Protein AF-A0A1Y3NU52-F1 (afdb_monomer)

pLDDT: mean 85.9, std 9.84, range [47.66, 97.06]

Nearest PDB structures (foldseek):
  3d8b-assembly1_A  TM=9.845E-01  e=1.141E-31  Homo sapiens
  8r64-assembly1_E  TM=9.029E-01  e=4.958E-29  Homo sapiens
  8r64-assembly1_F  TM=9.251E-01  e=1.608E-27  Homo sapiens
  6pek-assembly1_E  TM=9.248E-01  e=5.506E-24  Homo sapiens
  6pek-assembly1_B  TM=8.974E-01  e=4.338E-23  Homo sapiens

Mean predicted aligned error: 6.27 Å

Radius of gyration: 18.02 Å; Cα contacts (8 Å, |Δi|>4): 324; chains: 1; bounding box: 44×41×63 Å

Secondary structure (DSSP, 8-state):
--GGGTTS-HHHHHHIIIIIB-------GGGS-S-HHHHHHHIIIIIHHHH-TTTS-GGGSPPSEEEEESSTTSSHHHHHHHHHHHTTPEEEEEEHHHH--SSTTHHHHHHHHHHHHHHHS-SEEEEEETHHHHHBPP-TT--HHHHHHHHHHHHHHHTTTSSTT--EEEEEEES-TTTB-HHHHHH--EEEE-----HHHHHHHHHHHHHH-----

Sequence (217 aa):
VDERLKNIEPKMIEMIMNEMLDKTPTITWDDIAGLEHAKATIMESVIWPMQRPDIFTGLRGPPKGLLLYGPPGTGKTLIGKCIASQSGATFFNISSSSLTSKWIGEGEKMVRALFAVARVHQPSVIFVDEIDSLLTQRTDGENEANRRIKTEFLVQFDGCGTNAEDRILLIGATNRPGEIDEAARRRFRKKLYIPLPDEGARKSLLMNLLKKQCNIL

Structure (mmCIF, N/CA/C/O backbone):
data_AF-A0A1Y3NU52-F1
#
_entry.id   AF-A0A1Y3NU52-F1
#
loop_
_atom_site.group_PDB
_atom_site.id
_atom_site.type_symbol
_atom_site.label_atom_id
_atom_site.label_alt_id
_atom_site.label_comp_id
_atom_site.label_asym_id
_atom_site.label_entity_id
_atom_site.label_seq_id
_atom_site.pdbx_PDB_ins_code
_atom_site.Cartn_x
_atom_site.Cartn_y
_atom_site.Cartn_z
_atom_site.occupancy
_atom_site.B_iso_or_equiv
_atom_site.auth_seq_id
_atom_site.auth_comp_id
_atom_site.auth_asym_id
_atom_site.auth_atom_id
_atom_site.pdbx_PDB_model_num
ATOM 1 N N . VAL A 1 1 ? -27.858 -5.911 3.461 1.00 59.97 1 VAL A N 1
ATOM 2 C CA . VAL A 1 1 ? -26.613 -5.266 3.936 1.00 59.97 1 VAL A CA 1
ATOM 3 C C . VAL A 1 1 ? -25.780 -6.349 4.593 1.00 59.97 1 VAL A C 1
ATOM 5 O O . VAL A 1 1 ? -26.342 -7.081 5.400 1.00 59.97 1 VAL A O 1
ATOM 8 N N . ASP A 1 2 ? -24.522 -6.517 4.181 1.00 75.62 2 ASP A N 1
ATOM 9 C CA . ASP A 1 2 ? -23.599 -7.500 4.769 1.00 75.62 2 ASP A CA 1
ATOM 10 C C . ASP A 1 2 ? -23.540 -7.329 6.299 1.00 75.62 2 ASP A C 1
ATOM 12 O O . ASP A 1 2 ? -23.558 -6.202 6.801 1.00 75.62 2 ASP A O 1
ATOM 16 N N . GLU A 1 3 ? -23.496 -8.430 7.053 1.00 76.94 3 GLU A N 1
ATOM 17 C CA . GLU A 1 3 ? -23.461 -8.389 8.519 1.00 76.94 3 GLU A CA 1
ATOM 18 C C . GLU A 1 3 ? -22.274 -7.592 9.064 1.00 76.94 3 GLU A C 1
ATOM 20 O O . GLU A 1 3 ? -22.402 -6.919 10.088 1.00 76.94 3 GLU A O 1
ATOM 25 N N . ARG A 1 4 ? -21.153 -7.589 8.336 1.00 77.75 4 ARG A N 1
ATOM 26 C CA . ARG A 1 4 ? -19.930 -6.849 8.670 1.00 77.75 4 ARG A CA 1
ATOM 27 C C . ARG A 1 4 ? -20.122 -5.330 8.615 1.00 77.75 4 ARG A C 1
ATOM 29 O O . ARG A 1 4 ? -19.316 -4.602 9.186 1.00 77.75 4 ARG A O 1
ATOM 36 N N . LEU A 1 5 ? -21.183 -4.852 7.960 1.00 83.62 5 LEU A N 1
ATOM 37 C CA . LEU A 1 5 ? -21.495 -3.429 7.794 1.00 83.62 5 LEU A CA 1
ATOM 38 C C . LEU A 1 5 ? -22.627 -2.939 8.710 1.00 83.62 5 LEU A C 1
ATOM 40 O O . LEU A 1 5 ? -22.895 -1.742 8.738 1.00 83.62 5 LEU A O 1
ATOM 44 N N . LYS A 1 6 ? -23.274 -3.821 9.489 1.00 78.88 6 LYS A N 1
ATOM 45 C CA . LYS A 1 6 ? -24.452 -3.480 10.318 1.00 78.88 6 LYS A CA 1
ATOM 46 C C . LYS A 1 6 ? -24.205 -2.350 11.327 1.00 78.88 6 LYS A C 1
ATOM 48 O O . LYS A 1 6 ? -25.130 -1.609 11.638 1.00 78.88 6 LYS A O 1
ATOM 53 N N . ASN A 1 7 ? -22.973 -2.214 11.816 1.00 81.88 7 ASN A N 1
ATOM 54 C CA . ASN A 1 7 ? -22.596 -1.219 12.827 1.00 81.88 7 ASN A CA 1
ATOM 55 C C . ASN A 1 7 ? -21.965 0.052 12.231 1.00 81.88 7 ASN A C 1
ATOM 57 O O . ASN A 1 7 ? -21.432 0.875 12.975 1.00 81.88 7 ASN A O 1
ATOM 61 N N . ILE A 1 8 ? -21.968 0.197 10.903 1.00 85.56 8 ILE A N 1
ATOM 62 C CA . ILE A 1 8 ? -21.387 1.346 10.207 1.00 85.56 8 ILE A CA 1
ATOM 63 C C . ILE A 1 8 ? -22.518 2.200 9.645 1.00 85.56 8 ILE A C 1
ATOM 65 O O . ILE A 1 8 ? -23.462 1.697 9.039 1.00 85.56 8 ILE A O 1
ATOM 69 N N . GLU A 1 9 ? -22.414 3.510 9.849 1.00 86.38 9 GLU A N 1
ATOM 70 C CA . GLU A 1 9 ? -23.392 4.473 9.355 1.00 86.38 9 GLU A CA 1
ATOM 71 C C . GLU A 1 9 ? -23.477 4.400 7.812 1.00 86.38 9 GLU A C 1
ATOM 73 O O . GLU A 1 9 ? -22.443 4.526 7.147 1.00 86.38 9 GLU A O 1
ATOM 78 N N . PRO A 1 10 ? -24.675 4.237 7.208 1.00 86.69 10 PRO A N 1
ATOM 79 C CA . PRO A 1 10 ? -24.821 4.062 5.757 1.00 86.69 10 PRO A CA 1
ATOM 80 C C . PRO A 1 10 ? -24.166 5.172 4.932 1.00 86.69 10 PRO A C 1
ATOM 82 O O . PRO A 1 10 ? -23.531 4.905 3.917 1.00 86.69 10 PRO A O 1
ATOM 85 N N . LYS A 1 11 ? -24.234 6.412 5.428 1.00 85.94 11 LYS A N 1
ATOM 86 C CA . LYS A 1 11 ? -23.608 7.580 4.802 1.00 85.94 11 LYS A CA 1
ATOM 87 C C . LYS A 1 11 ? -22.085 7.443 4.680 1.00 85.94 11 LYS A C 1
ATOM 89 O O . LYS A 1 11 ? -21.512 7.888 3.692 1.00 85.94 11 LYS A O 1
ATOM 94 N N . MET A 1 12 ? -21.424 6.814 5.656 1.00 84.56 12 MET A N 1
ATOM 95 C CA . MET A 1 12 ? -19.979 6.565 5.591 1.00 84.56 12 MET A CA 1
ATOM 96 C C . MET A 1 12 ? -19.644 5.506 4.542 1.00 84.56 12 MET A C 1
ATOM 98 O O . MET A 1 12 ? -18.656 5.643 3.829 1.00 84.56 12 MET A O 1
ATOM 102 N N . ILE A 1 13 ? -20.480 4.471 4.422 1.00 86.75 13 ILE A N 1
ATOM 103 C CA . ILE A 1 13 ? -20.319 3.437 3.393 1.00 86.75 13 ILE A CA 1
ATOM 104 C C . ILE A 1 13 ? -20.448 4.073 2.008 1.00 86.75 13 ILE A C 1
ATOM 106 O O . ILE A 1 13 ? -19.585 3.862 1.161 1.00 86.75 13 ILE A O 1
ATOM 110 N N . GLU A 1 14 ? -21.480 4.890 1.790 1.00 86.25 14 GLU A N 1
ATOM 111 C CA . GLU A 1 14 ? -21.667 5.614 0.529 1.00 86.25 14 GLU A CA 1
ATOM 112 C C . GLU A 1 14 ? -20.493 6.545 0.216 1.00 86.25 14 GLU A C 1
ATOM 114 O O . GLU A 1 14 ? -20.020 6.561 -0.918 1.00 86.25 14 GLU A O 1
ATOM 119 N N . MET A 1 15 ? -19.978 7.271 1.213 1.00 85.44 15 MET A N 1
ATOM 120 C CA . MET A 1 15 ? -18.801 8.127 1.047 1.00 85.44 15 MET A CA 1
ATOM 121 C C . MET A 1 15 ? -17.577 7.319 0.592 1.00 85.44 15 MET A C 1
ATOM 123 O O . MET A 1 15 ? -16.951 7.675 -0.402 1.00 85.44 15 MET A O 1
ATOM 127 N N . ILE A 1 16 ? -17.279 6.187 1.240 1.00 86.44 16 ILE A N 1
ATOM 128 C CA . ILE A 1 16 ? -16.159 5.309 0.852 1.00 86.44 16 ILE A CA 1
ATOM 129 C C . ILE A 1 16 ? -16.347 4.780 -0.576 1.00 86.44 16 ILE A C 1
ATOM 131 O O . ILE A 1 16 ? -15.419 4.808 -1.383 1.00 86.44 16 ILE A O 1
ATOM 135 N N . MET A 1 17 ? -17.551 4.320 -0.911 1.00 86.62 17 MET A N 1
ATOM 136 C CA . MET A 1 17 ? -17.860 3.756 -2.229 1.00 86.62 17 MET A CA 1
ATOM 137 C C . MET A 1 17 ? -17.810 4.782 -3.361 1.00 86.62 17 MET A C 1
ATOM 139 O O . MET A 1 17 ? -17.535 4.419 -4.504 1.00 86.62 17 MET A O 1
ATOM 143 N N . ASN A 1 18 ? -18.111 6.045 -3.069 1.00 83.94 18 ASN A N 1
ATOM 144 C CA . ASN A 1 18 ? -18.138 7.100 -4.075 1.00 83.94 18 ASN A CA 1
ATOM 145 C C . ASN A 1 18 ? -16.788 7.804 -4.223 1.00 83.94 18 ASN A C 1
ATOM 147 O O . ASN A 1 18 ? -16.418 8.148 -5.342 1.00 83.94 18 ASN A O 1
ATOM 151 N N . GLU A 1 19 ? -16.065 8.018 -3.123 1.00 80.19 19 GLU A N 1
ATOM 152 C CA . GLU A 1 19 ? -14.841 8.827 -3.119 1.00 80.19 19 GLU A CA 1
ATOM 153 C C . GLU A 1 19 ? -13.559 7.994 -3.156 1.00 80.19 19 GLU A C 1
ATOM 155 O O . GLU A 1 19 ? -12.572 8.427 -3.746 1.00 80.19 19 GLU A O 1
ATOM 160 N N . MET A 1 20 ? -13.553 6.811 -2.533 1.00 81.19 20 MET A N 1
ATOM 161 C CA . MET A 1 20 ? -12.334 6.008 -2.371 1.00 81.19 20 MET A CA 1
ATOM 162 C C . MET A 1 20 ? -12.267 4.833 -3.343 1.00 81.19 20 MET A C 1
ATOM 164 O O . MET A 1 20 ? -11.173 4.372 -3.661 1.00 81.19 20 MET A O 1
ATOM 168 N N . LEU A 1 21 ? -13.406 4.324 -3.819 1.00 83.69 21 LEU A N 1
ATOM 169 C CA . LEU A 1 21 ? -13.420 3.232 -4.786 1.00 83.69 21 LEU A CA 1
ATOM 170 C C . LEU A 1 21 ? -13.059 3.754 -6.176 1.00 83.69 21 LEU A C 1
ATOM 172 O O . LEU A 1 21 ? -13.779 4.552 -6.778 1.00 83.69 21 LEU A O 1
ATOM 176 N N . ASP A 1 22 ? -11.942 3.269 -6.700 1.00 81.31 22 ASP A N 1
ATOM 177 C CA . ASP A 1 22 ? -11.482 3.666 -8.017 1.00 81.31 22 ASP A CA 1
ATOM 178 C C . ASP A 1 22 ? -12.206 2.870 -9.109 1.00 81.31 22 ASP A C 1
ATOM 180 O O . ASP A 1 22 ? -12.211 1.638 -9.111 1.00 81.31 22 ASP A O 1
ATOM 184 N N . LYS A 1 23 ? -12.800 3.593 -10.060 1.00 76.44 23 LYS A N 1
ATOM 185 C CA . LYS A 1 23 ? -13.487 3.042 -11.239 1.00 76.44 23 LYS A CA 1
ATOM 186 C C . LYS A 1 23 ? -12.658 3.200 -12.522 1.00 76.44 23 LYS A C 1
ATOM 188 O O . LYS A 1 23 ? -13.189 3.026 -13.617 1.00 76.44 23 LYS A O 1
ATOM 193 N N . THR A 1 24 ? -11.383 3.587 -12.402 1.00 68.94 24 THR A N 1
ATOM 194 C CA . THR A 1 24 ? -10.467 3.781 -13.538 1.00 68.94 24 THR A CA 1
ATOM 195 C C . THR A 1 24 ? -10.348 2.482 -14.356 1.00 68.94 24 THR A C 1
ATOM 197 O O . THR A 1 24 ? -10.317 1.399 -13.768 1.00 68.94 24 THR A O 1
ATOM 200 N N . PRO A 1 25 ? -10.267 2.562 -15.701 1.00 66.31 25 PRO A N 1
ATOM 201 C CA . PRO A 1 25 ? -10.096 1.402 -16.574 1.00 66.31 25 PRO A CA 1
ATOM 202 C C . PRO A 1 25 ? -8.878 0.533 -16.234 1.00 66.31 25 PRO A C 1
ATOM 204 O O . PRO A 1 25 ? -7.924 0.965 -15.586 1.00 66.31 25 PRO A O 1
ATOM 207 N N . THR A 1 26 ? -8.928 -0.701 -16.731 1.00 80.06 26 THR A N 1
ATOM 208 C CA . THR A 1 26 ? -7.948 -1.771 -16.537 1.00 80.06 26 THR A CA 1
ATOM 209 C C . THR A 1 26 ? -6.540 -1.310 -16.924 1.00 80.06 26 THR A C 1
ATOM 211 O O . THR A 1 26 ? -6.268 -1.037 -18.091 1.00 80.06 26 THR A O 1
ATOM 214 N N . ILE A 1 27 ? -5.640 -1.227 -15.941 1.00 86.62 27 ILE A N 1
ATOM 215 C CA . ILE A 1 27 ? -4.215 -0.929 -16.155 1.00 86.62 27 ILE A CA 1
ATOM 216 C C . ILE A 1 27 ? -3.446 -2.246 -16.263 1.00 86.62 27 ILE A C 1
ATOM 218 O O . ILE A 1 27 ? -3.705 -3.195 -15.511 1.00 86.62 27 ILE A O 1
ATOM 222 N N . THR A 1 28 ? -2.499 -2.296 -17.197 1.00 87.56 28 THR A N 1
ATOM 223 C CA . THR A 1 28 ? -1.637 -3.457 -17.437 1.00 87.56 28 THR A CA 1
ATOM 224 C C . THR A 1 28 ? -0.173 -3.142 -17.137 1.00 87.56 28 THR A C 1
ATOM 226 O O . THR A 1 28 ? 0.220 -1.982 -16.998 1.00 87.56 28 THR A O 1
ATOM 229 N N . TRP A 1 29 ? 0.664 -4.178 -17.047 1.00 88.75 29 TRP A N 1
ATOM 230 C CA . TRP A 1 29 ? 2.109 -3.995 -16.880 1.00 88.75 29 TRP A CA 1
ATOM 231 C C . TRP A 1 29 ? 2.772 -3.298 -18.072 1.00 88.75 29 TRP A C 1
ATOM 233 O O . TRP A 1 29 ? 3.805 -2.656 -17.882 1.00 88.75 29 TRP A O 1
ATOM 243 N N . ASP A 1 30 ? 2.157 -3.366 -19.254 1.00 86.56 30 ASP A N 1
ATOM 244 C CA . ASP A 1 30 ? 2.632 -2.703 -20.470 1.00 86.56 30 ASP A CA 1
ATOM 245 C C . ASP A 1 30 ? 2.467 -1.177 -20.403 1.00 86.56 30 ASP A C 1
ATOM 247 O O . ASP A 1 30 ? 3.213 -0.436 -21.047 1.00 86.56 30 ASP A O 1
ATOM 251 N N . ASP A 1 31 ? 1.539 -0.687 -19.574 1.00 85.19 31 ASP A N 1
ATOM 252 C CA . ASP A 1 31 ? 1.373 0.743 -19.301 1.00 85.19 31 ASP A CA 1
ATOM 253 C C . ASP A 1 31 ? 2.460 1.296 -18.355 1.00 85.19 31 ASP A C 1
ATOM 255 O O . ASP A 1 31 ? 2.625 2.514 -18.253 1.00 85.19 31 ASP A O 1
ATOM 259 N N . ILE A 1 32 ? 3.227 0.430 -17.678 1.00 88.44 32 ILE A N 1
ATOM 260 C CA . ILE A 1 32 ? 4.315 0.813 -16.768 1.00 88.44 32 ILE A CA 1
ATOM 261 C C . ILE A 1 32 ? 5.656 0.612 -17.474 1.00 88.44 32 ILE A C 1
ATOM 263 O O . ILE A 1 32 ? 6.096 -0.511 -17.704 1.00 88.44 32 ILE A O 1
ATOM 267 N N . ALA A 1 33 ? 6.355 1.702 -17.777 1.00 89.31 33 ALA A N 1
ATOM 268 C CA . ALA A 1 33 ? 7.669 1.626 -18.409 1.00 89.31 33 ALA A CA 1
ATOM 269 C C . ALA A 1 33 ? 8.787 1.297 -17.399 1.00 89.31 33 ALA A C 1
ATOM 271 O O . ALA A 1 33 ? 8.894 1.938 -16.353 1.00 89.31 33 ALA A O 1
ATOM 272 N N . GLY A 1 34 ? 9.656 0.343 -17.747 1.00 88.94 34 GLY A N 1
ATOM 273 C CA . GLY A 1 34 ? 10.794 -0.068 -16.921 1.00 88.94 34 GLY A CA 1
ATOM 274 C C . GLY A 1 34 ? 10.387 -0.781 -15.629 1.00 88.94 34 GLY A C 1
ATOM 275 O O . GLY A 1 34 ? 9.314 -1.370 -15.539 1.00 88.94 34 GLY A O 1
ATOM 276 N N . LEU A 1 35 ? 11.236 -0.675 -14.599 1.00 89.31 35 LEU A N 1
ATOM 277 C CA . LEU A 1 35 ? 11.012 -1.246 -13.261 1.00 89.31 35 LEU A CA 1
ATOM 278 C C . LEU A 1 35 ? 10.930 -2.782 -13.228 1.00 89.31 35 LEU A C 1
ATOM 280 O O . LEU A 1 35 ? 10.228 -3.339 -12.385 1.00 89.31 35 LEU A O 1
ATOM 284 N N . GLU A 1 36 ? 11.674 -3.481 -14.084 1.00 90.00 36 GLU A N 1
ATOM 285 C CA . GLU A 1 36 ? 11.467 -4.927 -14.275 1.00 90.00 36 GLU A CA 1
ATOM 286 C C . GLU A 1 36 ? 11.719 -5.756 -13.018 1.00 90.00 36 GLU A C 1
ATOM 288 O O . GLU A 1 36 ? 10.957 -6.676 -12.726 1.00 90.00 36 GLU A O 1
ATOM 293 N N . HIS A 1 37 ? 12.692 -5.362 -12.192 1.00 89.81 37 HIS A N 1
ATOM 294 C CA . HIS A 1 37 ? 12.861 -5.966 -10.871 1.00 89.81 37 HIS A CA 1
ATOM 295 C C . HIS A 1 37 ? 11.611 -5.766 -9.999 1.00 89.81 37 HIS A C 1
ATOM 297 O O . HIS A 1 37 ? 11.148 -6.711 -9.354 1.00 89.81 37 HIS A O 1
ATOM 303 N N . ALA A 1 38 ? 11.070 -4.547 -9.926 1.00 91.38 38 ALA A N 1
ATOM 304 C CA . ALA A 1 38 ? 9.911 -4.266 -9.084 1.00 91.38 38 ALA A CA 1
ATOM 305 C C . ALA A 1 38 ? 8.676 -5.019 -9.593 1.00 91.38 38 ALA A C 1
ATOM 307 O O . ALA A 1 38 ? 7.993 -5.650 -8.790 1.00 91.38 38 ALA A O 1
ATOM 308 N N . LYS A 1 39 ? 8.438 -5.034 -10.913 1.00 92.06 39 LYS A N 1
ATOM 309 C CA . LYS A 1 39 ? 7.353 -5.804 -11.534 1.00 92.06 39 LYS A CA 1
ATOM 310 C C . LYS A 1 39 ? 7.473 -7.293 -11.232 1.00 92.06 39 LYS A C 1
ATOM 312 O O . LYS A 1 39 ? 6.515 -7.873 -10.734 1.00 92.06 39 LYS A O 1
ATOM 317 N N . ALA A 1 40 ? 8.645 -7.893 -11.451 1.00 92.88 40 ALA A N 1
ATOM 318 C CA . ALA A 1 40 ? 8.882 -9.307 -11.161 1.00 92.88 40 ALA A CA 1
ATOM 319 C C . ALA A 1 40 ? 8.634 -9.624 -9.678 1.00 92.88 40 ALA A C 1
ATOM 321 O O . ALA A 1 40 ? 7.894 -10.547 -9.347 1.00 92.88 40 ALA A O 1
ATOM 322 N N . THR A 1 41 ? 9.148 -8.782 -8.775 1.00 92.88 41 THR A N 1
ATOM 323 C CA . THR A 1 41 ? 8.945 -8.970 -7.331 1.00 92.88 41 THR A CA 1
ATOM 324 C C . THR A 1 41 ? 7.469 -8.870 -6.945 1.00 92.88 41 THR A C 1
ATOM 326 O O . THR A 1 41 ? 6.997 -9.638 -6.108 1.00 92.88 41 THR A O 1
ATOM 329 N N . ILE A 1 42 ? 6.724 -7.930 -7.528 1.00 93.69 42 ILE A N 1
ATOM 330 C CA . ILE A 1 42 ? 5.287 -7.769 -7.275 1.00 93.69 42 ILE A CA 1
ATOM 331 C C . ILE A 1 42 ? 4.502 -8.957 -7.838 1.00 93.69 42 ILE A C 1
ATOM 333 O O . ILE A 1 42 ? 3.619 -9.472 -7.155 1.00 93.69 42 ILE A O 1
ATOM 337 N N . MET A 1 43 ? 4.838 -9.423 -9.041 1.00 92.62 43 MET A N 1
ATOM 338 C CA . MET A 1 43 ? 4.202 -10.592 -9.648 1.00 92.62 43 MET A CA 1
ATOM 339 C C . MET A 1 43 ? 4.324 -11.819 -8.743 1.00 92.62 43 MET A C 1
ATOM 341 O O . MET A 1 43 ? 3.316 -12.422 -8.381 1.00 92.62 43 MET A O 1
ATOM 345 N N . GLU A 1 44 ? 5.543 -12.122 -8.302 1.00 91.88 44 GLU A N 1
ATOM 346 C CA . GLU A 1 44 ? 5.832 -13.293 -7.472 1.00 91.88 44 GLU A CA 1
ATOM 347 C C . GLU A 1 44 ? 5.253 -13.189 -6.062 1.00 91.88 44 GLU A C 1
ATOM 349 O O . GLU A 1 44 ? 4.732 -14.164 -5.524 1.00 91.88 44 GLU A O 1
ATOM 354 N N . SER A 1 45 ? 5.373 -12.018 -5.431 1.00 89.94 45 SER A N 1
ATOM 355 C CA . SER A 1 45 ? 5.025 -11.867 -4.016 1.00 89.94 45 SER A CA 1
ATOM 356 C C . SER A 1 45 ? 3.586 -11.441 -3.768 1.00 89.94 45 SER A C 1
ATOM 358 O O . SER A 1 45 ? 3.102 -11.640 -2.660 1.00 89.94 45 SER A O 1
ATOM 360 N N . VAL A 1 46 ? 2.903 -10.858 -4.753 1.00 91.44 46 VAL A N 1
ATOM 361 C CA . VAL A 1 46 ? 1.559 -10.294 -4.581 1.00 91.44 46 VAL A CA 1
ATOM 362 C C . VAL A 1 46 ? 0.570 -10.892 -5.573 1.00 91.44 46 VAL A C 1
ATOM 364 O O . VAL A 1 46 ? -0.417 -11.481 -5.141 1.00 91.44 46 VAL A O 1
ATOM 367 N N . ILE A 1 47 ? 0.830 -10.783 -6.879 1.00 90.88 47 ILE A N 1
ATOM 368 C CA . ILE A 1 47 ? -0.149 -11.175 -7.907 1.00 90.88 47 ILE A CA 1
ATOM 369 C C . ILE A 1 47 ? -0.419 -12.679 -7.866 1.00 90.88 47 ILE A C 1
ATOM 371 O O . ILE A 1 47 ? -1.570 -13.087 -7.719 1.00 90.88 47 ILE A O 1
ATOM 375 N N . TRP A 1 48 ? 0.620 -13.518 -7.944 1.00 91.81 48 TRP A N 1
ATOM 376 C CA . TRP A 1 48 ? 0.425 -14.970 -7.951 1.00 91.81 48 TRP A CA 1
ATOM 377 C C . TRP A 1 48 ? -0.225 -15.489 -6.666 1.00 91.81 48 TRP A C 1
ATOM 379 O O . TRP A 1 48 ? -1.175 -16.263 -6.788 1.00 91.81 48 TRP A O 1
ATOM 389 N N . PRO A 1 49 ? 0.173 -15.046 -5.455 1.00 89.50 49 PRO A N 1
ATOM 390 C CA . PRO A 1 49 ? -0.527 -15.452 -4.242 1.00 89.50 49 PRO A CA 1
ATOM 391 C C . PRO A 1 49 ? -1.997 -15.022 -4.186 1.00 89.50 49 PRO A C 1
ATOM 393 O O . PRO A 1 49 ? -2.821 -15.755 -3.644 1.00 89.50 49 PRO A O 1
ATOM 396 N N . MET A 1 50 ? -2.349 -13.864 -4.757 1.00 87.06 50 MET A N 1
ATOM 397 C CA . MET A 1 50 ? -3.745 -13.414 -4.831 1.00 87.06 50 MET A CA 1
ATOM 398 C C . MET A 1 50 ? -4.565 -14.200 -5.865 1.00 87.06 50 MET A C 1
ATOM 400 O O . MET A 1 50 ? -5.732 -14.496 -5.609 1.00 87.06 50 MET A O 1
ATOM 404 N N . GLN A 1 51 ? -3.968 -14.562 -7.004 1.00 87.06 51 GLN A N 1
ATOM 405 C CA . GLN A 1 51 ? -4.628 -15.317 -8.077 1.00 87.06 51 GLN A CA 1
ATOM 406 C C . GLN A 1 51 ? -4.730 -16.822 -7.790 1.00 87.06 51 GLN A C 1
ATOM 408 O O . GLN A 1 51 ? -5.673 -17.472 -8.237 1.00 87.06 51 GLN A O 1
ATOM 413 N N . ARG A 1 52 ? -3.757 -17.387 -7.067 1.00 87.56 52 ARG A N 1
ATOM 414 C CA . ARG A 1 52 ? -3.646 -18.824 -6.765 1.00 87.56 52 ARG A CA 1
ATOM 415 C C . ARG A 1 52 ? -3.574 -19.089 -5.257 1.00 87.56 52 ARG A C 1
ATOM 417 O O . ARG A 1 52 ? -2.578 -19.636 -4.769 1.00 87.56 52 ARG A O 1
ATOM 424 N N . PRO A 1 53 ? -4.626 -18.733 -4.495 1.00 84.56 53 PRO A N 1
ATOM 425 C CA . PRO A 1 53 ? -4.669 -18.987 -3.055 1.00 84.56 53 PRO A CA 1
ATOM 426 C C . PRO A 1 53 ? -4.653 -20.488 -2.716 1.00 84.56 53 PRO A C 1
ATOM 428 O O . PRO A 1 53 ? -4.339 -20.854 -1.589 1.00 84.56 53 PRO A O 1
ATOM 431 N N . ASP A 1 54 ? -4.948 -21.360 -3.686 1.00 87.38 54 ASP A N 1
ATOM 432 C CA . ASP A 1 54 ? -4.838 -22.817 -3.584 1.00 87.38 54 ASP A CA 1
ATOM 433 C C . ASP A 1 54 ? -3.387 -23.299 -3.409 1.00 87.38 54 ASP A C 1
ATOM 435 O O . ASP A 1 54 ? -3.139 -24.275 -2.703 1.00 87.38 54 ASP A O 1
ATOM 439 N N . ILE A 1 55 ? -2.421 -22.599 -4.014 1.00 88.12 55 ILE A N 1
ATOM 440 C CA . ILE A 1 55 ? -0.988 -22.927 -3.928 1.00 88.12 55 ILE A CA 1
ATOM 441 C C . ILE A 1 55 ? -0.313 -22.123 -2.813 1.00 88.12 55 ILE A C 1
ATOM 443 O O . ILE A 1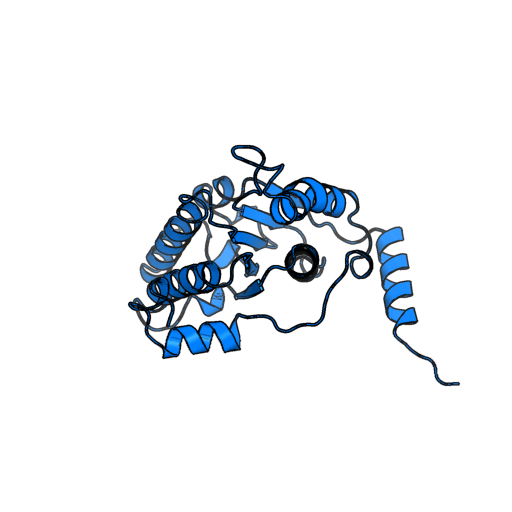 55 ? 0.520 -22.638 -2.059 1.00 88.12 55 ILE A O 1
ATOM 447 N N . PHE A 1 56 ? -0.646 -20.838 -2.717 1.00 86.06 56 PHE A N 1
ATOM 448 C CA . PHE A 1 56 ? 0.023 -19.888 -1.836 1.00 86.06 56 PHE A CA 1
ATOM 449 C C . PHE A 1 56 ? -0.697 -19.782 -0.489 1.00 86.06 56 PHE A C 1
ATOM 451 O O . PHE A 1 56 ? -1.353 -18.790 -0.178 1.00 86.06 56 PHE A O 1
ATOM 458 N N . T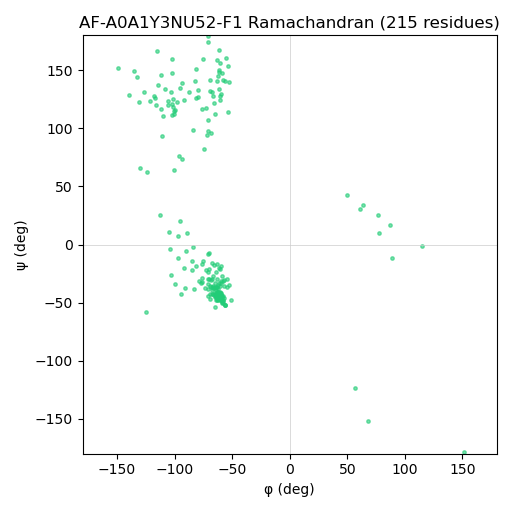HR A 1 57 ? -0.548 -20.824 0.331 1.00 81.56 57 THR A N 1
ATOM 459 C CA . THR A 1 57 ? -1.158 -20.920 1.665 1.00 81.56 57 THR A CA 1
ATOM 460 C C . THR A 1 57 ? -0.161 -20.628 2.793 1.00 81.56 57 THR A C 1
ATOM 462 O O . THR A 1 57 ? 1.064 -20.699 2.628 1.00 81.56 57 THR A O 1
ATOM 465 N N . GLY A 1 58 ? -0.678 -20.276 3.975 1.00 82.50 58 GLY A N 1
ATOM 466 C CA . GLY A 1 58 ? 0.127 -20.036 5.176 1.00 82.50 58 GLY A CA 1
ATOM 467 C C . GLY A 1 58 ? 1.204 -18.965 4.968 1.00 82.50 58 GLY A C 1
ATOM 468 O O . GLY A 1 58 ? 0.914 -17.840 4.572 1.00 82.50 58 GLY A O 1
ATOM 469 N N . LEU A 1 59 ? 2.469 -19.318 5.218 1.00 81.12 59 LEU A N 1
ATOM 470 C CA . LEU A 1 59 ? 3.615 -18.404 5.076 1.00 81.12 59 LEU A CA 1
ATOM 471 C C . LEU A 1 59 ? 3.912 -17.987 3.627 1.00 81.12 59 LEU A C 1
ATOM 473 O O . LEU A 1 59 ? 4.660 -17.032 3.424 1.00 81.12 59 LEU A O 1
ATOM 477 N N . ARG A 1 60 ? 3.360 -18.700 2.638 1.00 82.75 60 ARG A N 1
ATOM 478 C CA . ARG A 1 60 ? 3.505 -18.385 1.210 1.00 82.75 60 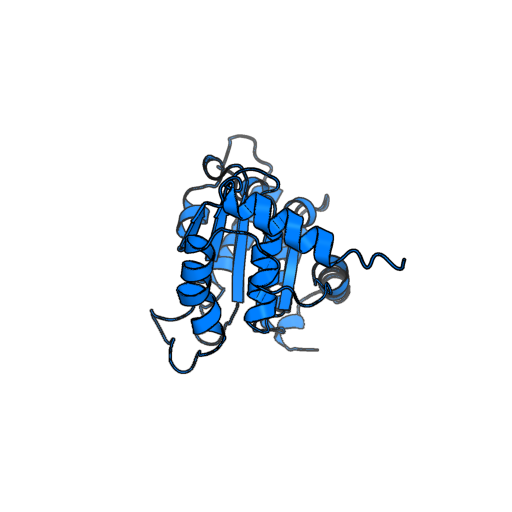ARG A CA 1
ATOM 479 C C . ARG A 1 60 ? 2.407 -17.453 0.698 1.00 82.75 60 ARG A C 1
ATOM 481 O O . ARG A 1 60 ? 2.476 -17.047 -0.454 1.00 82.75 60 ARG A O 1
ATOM 488 N N . GLY A 1 61 ? 1.413 -17.129 1.525 1.00 81.94 61 GLY A N 1
ATOM 489 C CA . GLY A 1 61 ? 0.348 -16.202 1.157 1.00 81.94 61 GLY A CA 1
ATOM 490 C C . GLY A 1 61 ? 0.863 -14.793 0.833 1.00 81.94 61 GLY A C 1
ATOM 491 O O . GLY A 1 61 ? 2.018 -14.460 1.133 1.00 81.94 61 GLY A O 1
ATOM 492 N N . PRO A 1 62 ? 0.009 -13.943 0.235 1.00 85.25 62 PRO A N 1
ATOM 493 C CA . PRO A 1 62 ? 0.386 -12.575 -0.091 1.00 85.25 62 PRO A CA 1
ATOM 494 C C . PRO A 1 62 ? 0.803 -11.809 1.175 1.00 85.25 62 PRO A C 1
ATOM 496 O O . PRO A 1 62 ? 0.262 -12.041 2.264 1.00 85.25 62 PRO A O 1
ATOM 499 N N . PRO A 1 63 ? 1.753 -10.863 1.074 1.00 88.19 63 PRO A N 1
ATOM 500 C CA . PRO A 1 63 ? 2.061 -9.982 2.180 1.00 88.19 63 PRO A CA 1
ATOM 501 C C . PRO A 1 63 ? 0.830 -9.136 2.496 1.00 88.19 63 PRO A C 1
ATOM 503 O O . PRO A 1 63 ? 0.170 -8.618 1.604 1.00 88.19 63 PRO A O 1
ATOM 506 N N . LYS A 1 64 ? 0.580 -8.913 3.785 1.00 88.25 64 LYS A N 1
ATOM 507 C CA . LYS A 1 64 ? -0.467 -7.982 4.236 1.00 88.25 64 LYS A CA 1
ATOM 508 C C . LYS A 1 64 ? -0.182 -6.541 3.797 1.00 88.25 64 LYS A C 1
ATOM 510 O O . LYS A 1 64 ? -1.100 -5.752 3.615 1.00 88.25 64 LYS A O 1
ATOM 515 N N . GLY A 1 65 ? 1.103 -6.201 3.671 1.00 93.06 65 GLY A N 1
ATOM 516 C CA . GLY A 1 65 ? 1.581 -4.844 3.454 1.00 93.06 65 GLY A CA 1
ATOM 517 C C . GLY A 1 65 ? 2.733 -4.750 2.465 1.00 93.06 65 GLY A C 1
ATOM 518 O O . GLY A 1 65 ? 3.771 -5.396 2.657 1.00 93.06 65 GLY A O 1
ATOM 519 N N . LEU A 1 66 ? 2.576 -3.870 1.481 1.00 95.25 66 LEU A N 1
ATOM 520 C CA . LEU A 1 66 ? 3.597 -3.447 0.529 1.00 95.25 66 LEU A CA 1
ATOM 521 C C . LEU A 1 66 ? 3.850 -1.938 0.675 1.00 95.25 66 LEU A C 1
ATOM 523 O O . LEU A 1 66 ? 2.917 -1.149 0.619 1.00 95.25 66 LEU A O 1
ATOM 527 N N . LEU A 1 67 ? 5.103 -1.524 0.850 1.00 96.50 67 LEU A N 1
ATOM 528 C CA . LEU A 1 67 ? 5.491 -0.111 0.838 1.00 96.50 67 LEU A CA 1
ATOM 529 C C . LEU A 1 67 ? 6.220 0.214 -0.466 1.00 96.50 67 LEU A C 1
ATOM 531 O O . LEU A 1 67 ? 7.280 -0.350 -0.738 1.00 96.50 67 LEU A O 1
ATOM 535 N N . LEU A 1 68 ? 5.674 1.141 -1.244 1.00 97.06 68 LEU A N 1
ATOM 536 C CA . LEU A 1 68 ? 6.306 1.723 -2.422 1.00 97.06 68 LEU A CA 1
ATOM 537 C C . LEU A 1 68 ? 6.934 3.059 -2.027 1.00 97.06 68 LEU A C 1
ATOM 539 O O . LEU A 1 68 ? 6.243 3.956 -1.544 1.00 97.06 68 LEU A O 1
ATOM 543 N N . TYR A 1 69 ? 8.237 3.218 -2.239 1.00 96.50 69 TYR A N 1
ATOM 544 C CA . TYR A 1 69 ? 8.926 4.461 -1.896 1.00 96.50 69 TYR A CA 1
ATOM 545 C C . TYR A 1 69 ? 9.866 4.923 -3.000 1.00 96.50 69 TYR A C 1
ATOM 547 O O . TYR A 1 69 ? 10.423 4.117 -3.737 1.00 96.50 69 TYR A O 1
ATOM 555 N N . GLY A 1 70 ? 10.052 6.232 -3.116 1.00 95.69 70 GLY A N 1
ATOM 556 C CA . GLY A 1 70 ? 10.944 6.836 -4.104 1.00 95.69 70 GLY A CA 1
ATOM 557 C C . GLY A 1 70 ? 10.484 8.235 -4.497 1.00 95.69 70 GLY A C 1
ATOM 558 O O . GLY A 1 70 ? 9.472 8.695 -3.967 1.00 95.69 70 GLY A O 1
ATOM 559 N N . PRO A 1 71 ? 11.184 8.906 -5.423 1.00 94.25 71 PRO A N 1
ATOM 560 C CA . PRO A 1 71 ? 10.868 10.273 -5.835 1.00 94.25 71 PRO A CA 1
ATOM 561 C C . PRO A 1 71 ? 9.405 10.457 -6.286 1.00 94.25 71 PRO A C 1
ATOM 563 O O . PRO A 1 71 ? 8.769 9.496 -6.738 1.00 94.25 71 PRO A O 1
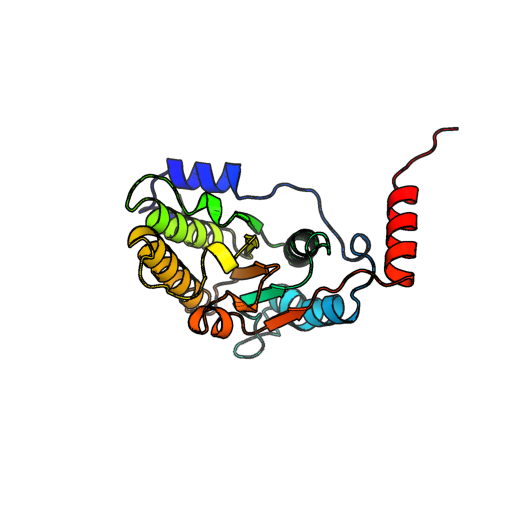ATOM 566 N N . PRO A 1 72 ? 8.837 11.671 -6.180 1.00 92.69 72 PRO A N 1
ATOM 567 C CA . PRO A 1 72 ? 7.504 11.949 -6.708 1.00 92.69 72 PRO A CA 1
ATOM 568 C C . PRO A 1 72 ? 7.466 11.749 -8.231 1.00 92.69 72 PRO A C 1
ATOM 570 O O . PRO A 1 72 ? 8.470 11.916 -8.919 1.00 92.69 72 PRO A O 1
ATOM 573 N N . GLY A 1 73 ? 6.300 11.372 -8.764 1.00 89.50 73 GLY A N 1
ATOM 574 C CA . GLY A 1 73 ? 6.105 11.212 -10.212 1.00 89.50 73 GLY A CA 1
ATOM 575 C C . GLY A 1 73 ? 6.675 9.927 -10.831 1.00 89.50 73 GLY A C 1
ATOM 576 O O . GLY A 1 73 ? 6.665 9.794 -12.048 1.00 89.50 73 GLY A O 1
ATOM 577 N N . THR A 1 74 ? 7.129 8.952 -10.034 1.00 91.25 74 THR A N 1
ATOM 578 C CA . THR A 1 74 ? 7.696 7.680 -10.538 1.00 91.25 74 THR A CA 1
ATOM 579 C C . THR A 1 74 ? 6.672 6.556 -10.756 1.00 91.25 74 THR A C 1
ATOM 581 O O . THR A 1 74 ? 7.042 5.411 -10.993 1.00 91.25 74 THR A O 1
ATOM 584 N N . GLY A 1 75 ? 5.370 6.856 -10.681 1.00 90.69 75 GLY A N 1
ATOM 585 C CA . GLY A 1 75 ? 4.309 5.893 -11.009 1.00 90.69 75 GLY A CA 1
ATOM 586 C C . GLY A 1 75 ? 3.854 4.974 -9.868 1.00 90.69 75 GLY A C 1
ATOM 587 O O . GLY A 1 75 ? 3.172 3.990 -10.133 1.00 90.69 75 GLY A O 1
ATOM 588 N N . LYS A 1 76 ? 4.160 5.291 -8.600 1.00 94.81 76 LYS A N 1
ATOM 589 C CA . LYS A 1 76 ? 3.733 4.501 -7.420 1.00 94.81 76 LYS A CA 1
ATOM 590 C C . LYS A 1 76 ? 2.224 4.202 -7.399 1.00 94.81 76 LYS A C 1
ATOM 592 O O . LYS A 1 76 ? 1.831 3.050 -7.236 1.00 94.81 76 LYS A O 1
ATOM 597 N N . THR A 1 77 ? 1.386 5.212 -7.633 1.00 92.06 77 THR A N 1
ATOM 598 C CA . THR A 1 77 ? -0.079 5.060 -7.703 1.00 92.06 77 THR A CA 1
ATOM 599 C C . THR A 1 77 ? -0.505 4.172 -8.871 1.00 92.06 77 THR A C 1
ATOM 601 O O . THR A 1 77 ? -1.389 3.334 -8.725 1.00 92.06 77 THR A O 1
ATOM 604 N N . LEU A 1 78 ? 0.163 4.296 -10.022 1.00 92.12 78 LEU A N 1
ATOM 605 C CA . LEU A 1 78 ? -0.135 3.503 -11.216 1.00 92.12 78 LEU A CA 1
ATOM 606 C C . LEU A 1 78 ? 0.229 2.022 -11.016 1.00 92.12 78 LEU A C 1
ATOM 608 O O . LEU A 1 78 ? -0.528 1.147 -11.427 1.00 92.12 78 LEU A O 1
ATOM 612 N N . ILE A 1 79 ? 1.319 1.739 -10.294 1.00 94.00 79 ILE A N 1
ATOM 613 C CA . ILE A 1 79 ? 1.675 0.384 -9.848 1.00 94.00 79 ILE A CA 1
ATOM 614 C C . ILE A 1 79 ? 0.589 -0.188 -8.930 1.00 94.00 79 ILE A C 1
ATOM 616 O O . ILE A 1 79 ? 0.168 -1.322 -9.133 1.00 94.00 79 ILE A O 1
ATOM 620 N N . GLY A 1 80 ? 0.099 0.587 -7.954 1.00 93.62 80 GLY A N 1
ATOM 621 C CA . GLY A 1 80 ? -0.988 0.158 -7.065 1.00 93.62 80 GLY A CA 1
ATOM 622 C C . GLY A 1 80 ? -2.259 -0.231 -7.828 1.00 93.62 80 GLY A C 1
ATOM 623 O O . GLY A 1 80 ? -2.811 -1.309 -7.600 1.00 93.62 80 GLY A O 1
ATOM 624 N N . LYS A 1 81 ? -2.669 0.598 -8.796 1.00 92.88 81 LYS A N 1
ATOM 625 C CA . LYS A 1 81 ? -3.810 0.302 -9.675 1.00 92.88 81 LYS A CA 1
ATOM 626 C C . LYS A 1 81 ? -3.572 -0.935 -10.543 1.00 92.88 81 LYS A C 1
ATOM 628 O O . LYS A 1 81 ? -4.467 -1.764 -10.682 1.00 92.88 81 LYS A O 1
ATOM 633 N N . CYS A 1 82 ? -2.368 -1.083 -11.101 1.00 93.12 82 CYS A N 1
ATOM 634 C CA . CYS A 1 82 ? -1.989 -2.262 -11.879 1.00 93.12 82 CYS A CA 1
ATOM 635 C C . CYS A 1 82 ? -2.091 -3.539 -11.036 1.00 93.12 82 CYS A C 1
ATOM 637 O O . CYS A 1 82 ? -2.662 -4.524 -11.490 1.00 93.12 82 CYS A O 1
ATOM 639 N N . ILE A 1 83 ? -1.624 -3.507 -9.781 1.00 93.38 83 ILE A N 1
ATOM 640 C CA . ILE A 1 83 ? -1.729 -4.648 -8.864 1.00 93.38 83 ILE A CA 1
ATOM 641 C C . ILE A 1 83 ? -3.182 -5.064 -8.665 1.00 93.38 83 ILE A C 1
ATOM 643 O O . ILE A 1 83 ? -3.502 -6.242 -8.789 1.00 93.38 83 ILE A O 1
ATOM 647 N N . ALA A 1 84 ? -4.066 -4.108 -8.382 1.00 92.75 84 ALA A N 1
ATOM 648 C CA . ALA A 1 84 ? -5.477 -4.407 -8.181 1.00 92.75 84 ALA A CA 1
ATOM 649 C C . ALA A 1 84 ? -6.128 -4.973 -9.450 1.00 92.75 84 ALA A C 1
ATOM 651 O O . ALA A 1 84 ? -6.765 -6.021 -9.400 1.00 92.75 84 ALA A O 1
ATOM 652 N N . SER A 1 85 ? -5.874 -4.336 -10.594 1.00 91.50 85 SER A N 1
ATOM 653 C CA . SER A 1 85 ? -6.342 -4.759 -11.917 1.00 91.50 85 SER A CA 1
ATOM 654 C C . SER A 1 85 ? -5.915 -6.196 -12.255 1.00 91.50 85 SER A C 1
ATOM 656 O O . SER A 1 85 ? -6.751 -7.043 -12.563 1.00 91.50 85 SER A O 1
ATOM 658 N N . GLN A 1 86 ? -4.623 -6.507 -12.122 1.00 90.12 86 GLN A N 1
ATOM 659 C CA . GLN A 1 86 ? -4.062 -7.823 -12.446 1.00 90.12 86 GLN A CA 1
ATOM 660 C C . GLN A 1 86 ? -4.489 -8.911 -11.449 1.00 90.12 86 GLN A C 1
ATOM 662 O O . GLN A 1 86 ? -4.633 -10.072 -11.827 1.00 90.12 86 GLN A O 1
ATOM 667 N N . SER A 1 87 ? -4.735 -8.551 -10.188 1.00 89.12 87 SER A N 1
ATOM 668 C CA . SER A 1 87 ? -5.248 -9.476 -9.169 1.00 89.12 87 SER A CA 1
ATOM 669 C C . SER A 1 87 ? -6.773 -9.638 -9.188 1.00 89.12 87 SER A C 1
ATOM 671 O O . SER A 1 87 ? -7.296 -10.397 -8.373 1.00 89.12 87 SER A O 1
ATOM 673 N N . GLY A 1 88 ? -7.498 -8.926 -10.062 1.00 88.62 88 GLY A N 1
ATOM 674 C CA . GLY A 1 88 ? -8.966 -8.903 -10.055 1.00 88.62 88 GLY A CA 1
ATOM 675 C C . GLY A 1 88 ? -9.548 -8.360 -8.745 1.00 88.62 88 GLY A C 1
ATOM 676 O O . GLY A 1 88 ? -10.599 -8.815 -8.299 1.00 88.62 88 GLY A O 1
ATOM 677 N N . ALA A 1 89 ? -8.827 -7.446 -8.094 1.00 91.75 89 ALA A N 1
ATOM 678 C CA . ALA A 1 89 ? -9.145 -6.915 -6.780 1.00 91.75 89 ALA A CA 1
ATOM 679 C C . ALA A 1 89 ? -9.775 -5.521 -6.853 1.00 91.75 89 ALA A C 1
ATOM 681 O O . ALA A 1 89 ? -9.418 -4.696 -7.694 1.00 91.75 89 ALA A O 1
ATOM 682 N N . THR A 1 90 ? -10.671 -5.236 -5.912 1.00 93.06 90 THR A N 1
ATOM 683 C CA . THR A 1 90 ? -11.255 -3.904 -5.734 1.00 93.06 90 THR A CA 1
ATOM 684 C C . THR A 1 90 ? -10.174 -2.928 -5.269 1.00 93.06 90 THR A C 1
ATOM 686 O O . THR A 1 90 ? -9.487 -3.204 -4.285 1.00 93.06 90 THR A O 1
ATOM 689 N N . PHE A 1 91 ? -10.011 -1.788 -5.948 1.00 94.62 91 PHE A N 1
ATOM 690 C CA . PHE A 1 91 ? -9.013 -0.778 -5.584 1.00 94.62 91 PHE A CA 1
ATOM 691 C C . PHE A 1 91 ? -9.648 0.365 -4.789 1.00 94.62 91 PHE A C 1
ATOM 693 O O . PHE A 1 91 ? -10.477 1.111 -5.311 1.00 94.62 91 PHE A O 1
ATOM 700 N N . PHE A 1 92 ? -9.229 0.516 -3.536 1.00 93.62 92 PHE A N 1
ATOM 701 C CA . PHE A 1 92 ? -9.543 1.670 -2.702 1.00 93.62 92 PHE A CA 1
ATOM 702 C C . PHE A 1 92 ? -8.338 2.604 -2.693 1.00 93.62 92 PHE A C 1
ATOM 704 O O . PHE A 1 92 ? -7.285 2.235 -2.180 1.00 93.62 92 PHE A O 1
ATOM 711 N N . ASN A 1 93 ? -8.481 3.800 -3.251 1.00 91.62 93 ASN A N 1
ATOM 712 C CA . ASN A 1 93 ? -7.464 4.839 -3.226 1.00 91.62 93 ASN A CA 1
ATOM 713 C C . ASN A 1 93 ? -7.819 5.872 -2.159 1.00 91.62 93 ASN A C 1
ATOM 715 O O . ASN A 1 93 ? -8.858 6.525 -2.244 1.00 91.62 93 ASN A O 1
ATOM 719 N N . ILE A 1 94 ? -6.954 6.030 -1.164 1.00 89.56 94 ILE A N 1
ATOM 720 C CA . ILE A 1 94 ? -7.144 6.986 -0.086 1.00 89.56 94 ILE A CA 1
ATOM 721 C C . ILE A 1 94 ? -5.923 7.891 0.047 1.00 89.56 94 ILE A C 1
ATOM 723 O O . ILE A 1 94 ? -4.781 7.437 0.105 1.00 89.56 94 ILE A O 1
ATOM 727 N N . SER A 1 95 ? -6.177 9.193 0.121 1.00 83.06 95 SER A N 1
ATOM 728 C CA . SER A 1 95 ? -5.172 10.151 0.565 1.00 83.06 95 SER A CA 1
ATOM 729 C C . SER A 1 95 ? -5.157 10.170 2.088 1.00 83.06 95 SER A C 1
ATOM 731 O O . SER A 1 95 ? -6.215 10.160 2.721 1.00 83.06 95 SER A O 1
ATOM 733 N N . SER A 1 96 ? -3.979 10.262 2.697 1.00 74.31 96 SER A N 1
ATOM 734 C CA . SER A 1 96 ? -3.862 10.407 4.153 1.00 74.31 96 SER A CA 1
ATOM 735 C C . SER A 1 96 ? -4.664 11.601 4.702 1.00 74.31 96 SER A C 1
ATOM 737 O O . SER A 1 96 ? -5.205 11.525 5.804 1.00 74.31 96 SER A O 1
ATOM 739 N N . SER A 1 97 ? -4.847 12.660 3.903 1.00 73.75 97 SER A N 1
ATOM 740 C CA . SER A 1 97 ? -5.690 13.812 4.253 1.00 73.75 97 SER A CA 1
ATOM 741 C C . SER A 1 97 ? -7.188 13.494 4.356 1.00 73.75 97 SER A C 1
ATOM 743 O O . SER A 1 97 ? -7.898 14.147 5.121 1.00 73.75 97 SER A O 1
ATOM 745 N N . SER A 1 98 ? -7.683 12.481 3.639 1.00 73.31 98 SER A N 1
ATOM 746 C CA . SER A 1 98 ? -9.092 12.061 3.681 1.00 73.31 98 SER A CA 1
ATOM 747 C C . SER A 1 98 ? -9.469 11.405 5.014 1.00 73.31 98 SER A C 1
ATOM 749 O O . SER A 1 98 ? -10.645 11.364 5.368 1.00 73.31 98 SER A O 1
ATOM 751 N N . LEU A 1 99 ? -8.485 10.898 5.765 1.00 72.88 99 LEU A N 1
ATOM 752 C CA . LEU A 1 99 ? -8.692 10.289 7.084 1.00 72.88 99 LEU A CA 1
ATOM 753 C C . LEU A 1 99 ? -8.724 11.319 8.218 1.00 72.88 99 LEU A C 1
ATOM 755 O O . LEU A 1 99 ? -9.287 11.054 9.280 1.00 72.88 99 LEU A O 1
ATOM 759 N N . THR A 1 100 ? -8.136 12.494 8.002 1.00 66.44 100 THR A N 1
ATOM 760 C CA . THR A 1 100 ? -8.055 13.574 8.986 1.00 66.44 100 THR A CA 1
ATOM 761 C C . THR A 1 100 ? -9.189 14.578 8.760 1.00 66.44 100 THR A C 1
ATOM 763 O O . THR A 1 100 ? -8.973 15.653 8.201 1.00 66.44 100 THR A O 1
ATOM 766 N N . SER A 1 101 ? -10.423 14.237 9.155 1.00 58.66 101 SER A N 1
ATOM 767 C CA . SER A 1 101 ? -11.521 15.218 9.180 1.00 58.66 101 SER A CA 1
ATOM 768 C C . SER A 1 101 ? -11.381 16.167 10.384 1.00 58.66 101 SER A C 1
ATOM 770 O O . SER A 1 101 ? -10.696 15.867 11.363 1.00 58.66 101 SER A O 1
ATOM 772 N N . LYS A 1 102 ? -12.029 17.341 10.327 1.00 48.47 102 LYS A N 1
ATOM 773 C CA . LYS A 1 102 ? -12.018 18.335 11.424 1.00 48.47 102 LYS A CA 1
ATOM 774 C C . LYS A 1 102 ? -12.811 17.891 12.666 1.00 48.47 102 LYS A C 1
ATOM 776 O O . LYS A 1 102 ? -12.767 18.584 13.681 1.00 48.47 102 LYS A O 1
ATOM 781 N N . TRP A 1 103 ? -13.538 16.776 12.600 1.00 47.66 103 TRP A N 1
ATOM 782 C CA . TRP A 1 103 ? -14.429 16.314 13.661 1.00 47.66 103 TRP A CA 1
ATOM 783 C C . TRP A 1 103 ? -13.781 15.189 14.473 1.00 47.66 103 TRP A C 1
ATOM 785 O O . TRP A 1 103 ? -13.348 14.164 13.945 1.00 47.66 103 TRP A O 1
ATOM 795 N N . ILE A 1 104 ? -13.715 15.383 15.791 1.00 53.62 104 ILE A N 1
ATOM 796 C CA . ILE A 1 104 ? -13.099 14.441 16.733 1.00 53.62 104 ILE A CA 1
ATOM 797 C C . ILE A 1 104 ? -13.830 13.087 16.667 1.00 53.62 104 ILE A C 1
ATOM 799 O O . ILE A 1 104 ? -15.039 13.018 16.873 1.00 53.62 104 ILE A O 1
ATOM 803 N N . GLY A 1 105 ? -13.090 12.005 16.404 1.00 65.19 105 GLY A N 1
ATOM 804 C CA . GLY A 1 105 ? -13.601 10.624 16.394 1.00 65.19 105 GLY A CA 1
ATOM 805 C C . GLY A 1 105 ? -14.155 10.122 15.053 1.00 65.19 105 GLY A C 1
ATOM 806 O O . GLY A 1 105 ? -14.337 8.914 14.892 1.00 65.19 105 GLY A O 1
ATOM 807 N N . GLU A 1 106 ? -14.366 10.992 14.061 1.00 78.75 106 GLU A N 1
ATOM 808 C CA . GLU A 1 106 ? -14.797 10.559 12.722 1.00 78.75 106 GLU A CA 1
ATOM 809 C C . GLU A 1 106 ? -13.697 9.802 11.969 1.00 78.75 106 GLU A C 1
ATOM 811 O O . GLU A 1 106 ? -13.993 8.822 11.286 1.00 78.75 106 GLU A O 1
ATOM 816 N N . GLY A 1 107 ? -12.428 10.187 12.143 1.00 83.06 107 GLY A N 1
ATOM 817 C CA . GLY A 1 107 ? -11.303 9.526 11.473 1.00 83.06 107 GLY A CA 1
ATOM 818 C C . GLY A 1 107 ? -11.151 8.049 11.860 1.00 83.06 107 GLY A C 1
ATOM 819 O O . GLY A 1 107 ? -10.982 7.195 10.995 1.00 83.06 107 GLY A O 1
ATOM 820 N N . GLU A 1 108 ? -11.298 7.708 13.146 1.00 87.81 108 GLU A N 1
ATOM 821 C CA . GLU A 1 108 ? -11.251 6.311 13.615 1.00 87.81 108 GLU A CA 1
ATOM 822 C C . GLU A 1 108 ? -12.407 5.482 13.041 1.00 87.81 108 GLU A C 1
ATOM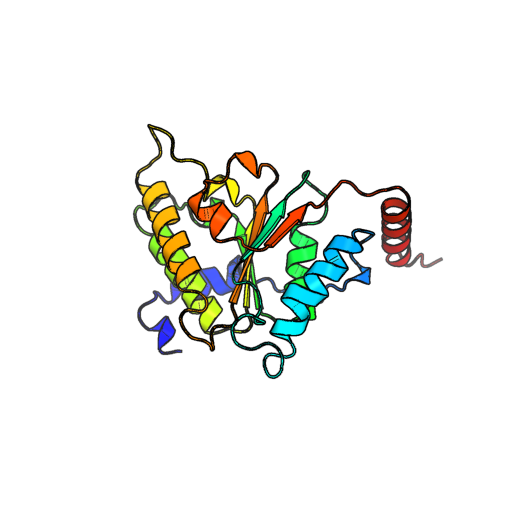 824 O O . GLU A 1 108 ? -12.212 4.361 12.564 1.00 87.81 108 GLU A O 1
ATOM 829 N N . LYS A 1 109 ? -13.625 6.045 13.048 1.00 88.50 109 LYS A N 1
ATOM 830 C CA . LYS A 1 109 ? -14.790 5.407 12.424 1.00 88.50 109 LYS A CA 1
ATOM 831 C C . LYS A 1 109 ? -14.562 5.196 10.926 1.00 88.50 109 LYS A C 1
ATOM 833 O O . LYS A 1 109 ? -14.909 4.130 10.426 1.00 88.50 109 LYS A O 1
ATOM 838 N N . MET A 1 110 ? -13.959 6.166 10.236 1.00 87.69 110 MET A N 1
ATOM 839 C CA . MET A 1 110 ? -13.664 6.086 8.804 1.00 87.69 110 MET A CA 1
ATOM 840 C C . MET A 1 110 ? -12.668 4.971 8.502 1.00 87.69 110 MET A C 1
ATOM 842 O O . MET A 1 110 ? -12.912 4.164 7.611 1.00 87.69 110 MET A O 1
ATOM 846 N N . VAL A 1 111 ? -11.597 4.857 9.291 1.00 90.38 111 VAL A N 1
ATOM 847 C CA . VAL A 1 111 ? -10.639 3.750 9.175 1.00 90.38 111 VAL A CA 1
ATOM 848 C C . VAL A 1 111 ? -11.348 2.404 9.362 1.00 90.38 111 VAL A C 1
ATOM 850 O O . VAL A 1 111 ? -11.228 1.526 8.509 1.00 90.38 111 VAL A O 1
ATOM 853 N N . ARG A 1 112 ? -12.149 2.235 10.423 1.00 90.12 112 ARG A N 1
ATOM 854 C CA . ARG A 1 112 ? -12.910 0.989 10.642 1.00 90.12 112 ARG A CA 1
ATOM 855 C C . ARG A 1 112 ? -13.855 0.673 9.488 1.00 90.12 112 ARG A C 1
ATOM 857 O O . ARG A 1 112 ? -13.913 -0.473 9.043 1.00 90.12 112 ARG A O 1
ATOM 864 N N . ALA A 1 113 ? -14.569 1.684 9.001 1.00 90.56 113 ALA A N 1
ATOM 865 C CA . ALA A 1 113 ? -15.498 1.548 7.893 1.00 90.56 113 ALA A CA 1
ATOM 866 C C . ALA A 1 113 ? -14.782 1.155 6.595 1.00 90.56 113 ALA A C 1
ATOM 868 O O . ALA A 1 113 ? -15.219 0.215 5.936 1.00 90.56 113 ALA A O 1
ATOM 869 N N . LEU A 1 114 ? -13.647 1.784 6.274 1.00 91.62 114 LEU A N 1
ATOM 870 C CA . LEU A 1 114 ? -12.832 1.465 5.100 1.00 91.62 114 LEU A CA 1
ATOM 871 C C . LEU A 1 114 ? -12.416 -0.006 5.093 1.00 91.62 114 LEU A C 1
ATOM 873 O O . LEU A 1 114 ? -12.655 -0.711 4.114 1.00 91.62 114 LEU A O 1
ATOM 877 N N . PHE A 1 115 ? -11.837 -0.496 6.192 1.00 91.88 115 PHE A N 1
ATOM 878 C CA . PHE A 1 115 ? -11.414 -1.894 6.271 1.00 91.88 115 PHE A CA 1
ATOM 879 C C . PHE A 1 115 ? -12.604 -2.860 6.259 1.00 91.88 115 PHE A C 1
ATOM 881 O O . PHE A 1 115 ? -12.512 -3.926 5.656 1.00 91.88 115 PHE A O 1
ATOM 888 N N . ALA A 1 116 ? -13.737 -2.512 6.873 1.00 90.81 116 ALA A N 1
ATOM 889 C CA . ALA A 1 116 ? -14.944 -3.334 6.808 1.00 90.81 116 ALA A CA 1
ATOM 890 C C . ALA A 1 116 ? -15.509 -3.425 5.382 1.00 90.81 116 ALA A C 1
ATOM 892 O O . ALA A 1 116 ? -15.794 -4.525 4.914 1.00 90.81 116 ALA A O 1
ATOM 893 N N . VAL A 1 117 ? -15.599 -2.303 4.663 1.00 91.38 117 VAL A N 1
ATOM 894 C CA . VAL A 1 117 ? -16.023 -2.271 3.256 1.00 91.38 117 VAL A CA 1
ATOM 895 C C . VAL A 1 117 ? -15.040 -3.062 2.391 1.00 91.38 117 VAL A C 1
ATOM 897 O O . VAL A 1 117 ? -15.455 -3.939 1.638 1.00 91.38 117 VAL A O 1
ATOM 900 N N . ALA A 1 118 ? -13.733 -2.871 2.569 1.00 91.75 118 ALA A N 1
ATOM 901 C CA . ALA A 1 118 ? -12.726 -3.654 1.858 1.00 91.75 118 ALA A CA 1
ATOM 902 C C . ALA A 1 118 ? -12.834 -5.165 2.141 1.00 91.75 118 ALA A C 1
ATOM 904 O O . ALA A 1 118 ? -12.581 -5.963 1.238 1.00 91.75 118 ALA A O 1
ATOM 905 N N . ARG A 1 119 ? -13.245 -5.577 3.354 1.00 90.31 119 ARG A N 1
ATOM 906 C CA . ARG A 1 119 ? -13.515 -6.989 3.699 1.00 90.31 119 ARG A CA 1
ATOM 907 C C . ARG A 1 119 ? -14.742 -7.564 2.994 1.00 90.31 119 ARG A C 1
ATOM 909 O O . ARG A 1 119 ? -14.768 -8.766 2.748 1.00 90.31 119 ARG A O 1
ATOM 916 N N . VAL A 1 120 ? -15.744 -6.747 2.686 1.00 90.62 120 VAL A N 1
ATOM 917 C CA . VAL A 1 120 ? -16.927 -7.172 1.916 1.00 90.62 120 VAL A CA 1
ATOM 918 C C . VAL A 1 120 ? -16.599 -7.299 0.426 1.00 90.62 120 VAL A C 1
ATOM 920 O O . VAL A 1 120 ? -17.111 -8.187 -0.245 1.00 90.62 120 VAL A O 1
ATOM 923 N N . HIS A 1 121 ? -15.686 -6.467 -0.079 1.00 90.50 121 HIS A N 1
ATOM 924 C CA . HIS A 1 121 ? -15.316 -6.395 -1.498 1.00 90.50 121 HIS A CA 1
ATOM 925 C C . HIS A 1 121 ? -14.082 -7.224 -1.889 1.00 90.50 121 HIS A C 1
ATOM 927 O O . HIS A 1 121 ? -13.463 -6.956 -2.920 1.00 90.50 121 HIS A O 1
ATOM 933 N N . GLN A 1 122 ? -13.706 -8.216 -1.075 1.00 89.12 122 GLN A N 1
ATOM 934 C CA . GLN A 1 122 ? -12.499 -9.014 -1.300 1.00 89.12 122 GLN A CA 1
ATOM 935 C C . GLN A 1 122 ? -12.541 -9.811 -2.625 1.00 89.12 122 GLN A C 1
ATOM 937 O O . GLN A 1 122 ? -13.587 -10.365 -2.967 1.00 89.12 122 GLN A O 1
ATOM 942 N N . PRO A 1 123 ? -11.396 -9.992 -3.316 1.00 91.19 123 PRO A N 1
ATOM 943 C CA . PRO A 1 123 ? -10.073 -9.480 -2.954 1.00 91.19 123 PRO A CA 1
ATOM 944 C C . PRO A 1 123 ? -9.992 -7.955 -3.102 1.00 91.19 123 PRO A C 1
ATOM 946 O O . PRO A 1 123 ? -10.553 -7.385 -4.031 1.00 91.19 123 PRO A O 1
ATOM 949 N N . SER A 1 124 ? -9.291 -7.295 -2.180 1.00 92.50 124 SER A N 1
ATOM 950 C CA . SER A 1 124 ? -9.228 -5.829 -2.123 1.00 92.50 124 SER A CA 1
ATOM 951 C C . SER A 1 124 ? -7.797 -5.335 -1.966 1.00 92.50 124 SER A C 1
ATOM 953 O O . SER A 1 124 ? -6.991 -5.923 -1.244 1.00 92.50 124 SER A O 1
ATOM 955 N N . VAL A 1 125 ? -7.499 -4.209 -2.601 1.00 94.50 125 VAL A N 1
ATOM 956 C CA . VAL A 1 125 ? -6.262 -3.450 -2.440 1.00 94.50 125 VAL A CA 1
ATOM 957 C C . VAL A 1 125 ? -6.622 -2.091 -1.858 1.00 94.50 125 VAL A C 1
ATOM 959 O O . VAL A 1 125 ? -7.368 -1.334 -2.471 1.00 94.50 125 VAL A O 1
ATOM 962 N N . ILE A 1 126 ? -6.088 -1.778 -0.681 1.00 95.12 126 ILE A N 1
ATOM 963 C CA . ILE A 1 126 ? -6.195 -0.453 -0.067 1.00 95.12 126 ILE A CA 1
ATOM 964 C C . ILE A 1 126 ? -4.876 0.268 -0.326 1.00 95.12 126 ILE A C 1
ATOM 966 O O . ILE A 1 126 ? -3.838 -0.133 0.194 1.00 95.12 126 ILE A O 1
ATOM 970 N N . PHE A 1 127 ? -4.904 1.313 -1.140 1.00 95.69 127 PHE A N 1
ATOM 971 C CA . PHE A 1 127 ? -3.756 2.148 -1.457 1.00 95.69 127 PHE A CA 1
ATOM 972 C C . PHE A 1 127 ? -3.827 3.456 -0.681 1.00 95.69 127 PHE A C 1
ATOM 974 O O . PHE A 1 127 ? -4.781 4.211 -0.837 1.00 95.69 127 PHE A O 1
ATOM 981 N N . VAL A 1 128 ? -2.808 3.721 0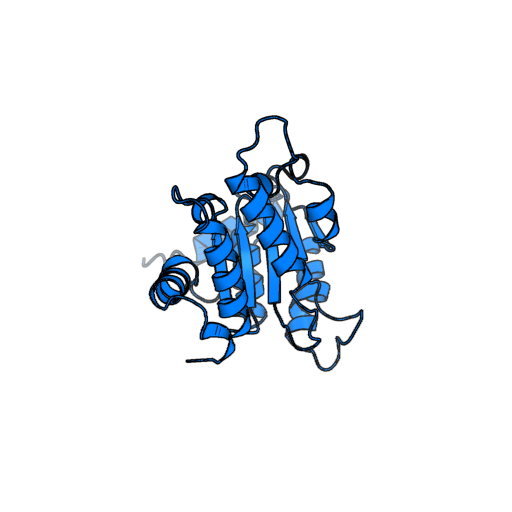.132 1.00 94.31 128 VAL A N 1
ATOM 982 C CA . VAL A 1 128 ? -2.675 4.948 0.918 1.00 94.31 128 VAL A CA 1
ATOM 983 C C . VAL A 1 128 ? -1.540 5.781 0.340 1.00 94.31 128 VAL A C 1
ATOM 985 O O . VAL A 1 128 ? -0.372 5.393 0.457 1.00 94.31 128 VAL A O 1
ATOM 988 N N . ASP A 1 129 ? -1.879 6.912 -0.276 1.00 91.56 129 ASP A N 1
ATOM 989 C CA . ASP A 1 129 ? -0.881 7.877 -0.738 1.00 91.56 129 ASP A CA 1
ATOM 990 C C . ASP A 1 129 ? -0.410 8.780 0.408 1.00 91.56 129 ASP A C 1
ATOM 992 O O . ASP A 1 129 ? -1.141 9.033 1.375 1.00 91.56 129 ASP A O 1
ATOM 996 N N . GLU A 1 130 ? 0.833 9.247 0.297 1.00 91.00 130 GLU A N 1
ATOM 997 C CA . GLU A 1 130 ? 1.508 10.058 1.320 1.00 91.00 130 GLU A CA 1
ATOM 998 C C . GLU A 1 130 ? 1.408 9.436 2.720 1.00 91.00 130 GLU A C 1
ATOM 1000 O O . GLU A 1 130 ? 1.136 10.120 3.710 1.00 91.00 130 GLU A O 1
ATOM 1005 N N . ILE A 1 131 ? 1.599 8.113 2.811 1.00 92.12 131 ILE A N 1
ATOM 1006 C CA . ILE A 1 131 ? 1.384 7.353 4.053 1.00 92.12 131 ILE A CA 1
ATOM 1007 C C . ILE A 1 131 ? 2.283 7.822 5.206 1.00 92.12 131 ILE A C 1
ATOM 1009 O O . ILE A 1 131 ? 1.974 7.593 6.375 1.00 92.12 131 ILE A O 1
ATOM 1013 N N . ASP A 1 132 ? 3.390 8.496 4.892 1.00 90.56 132 ASP A N 1
ATOM 1014 C CA . ASP A 1 132 ? 4.239 9.185 5.859 1.00 90.56 132 ASP A CA 1
ATOM 1015 C C . ASP A 1 132 ? 3.475 10.230 6.674 1.00 90.56 132 ASP A C 1
ATOM 1017 O O . ASP A 1 132 ? 3.707 10.316 7.873 1.00 90.56 132 ASP A O 1
ATOM 1021 N N . SER A 1 133 ? 2.499 10.934 6.100 1.00 87.69 133 SER A N 1
ATOM 1022 C CA . SER A 1 133 ? 1.692 11.907 6.848 1.00 87.69 133 SER A CA 1
ATOM 1023 C C . SER A 1 133 ? 0.742 11.257 7.865 1.00 87.69 133 SER A C 1
ATOM 1025 O O . SER A 1 133 ? 0.476 11.839 8.915 1.00 87.69 133 SER A O 1
ATOM 1027 N N . LEU A 1 134 ? 0.280 10.028 7.602 1.00 87.44 134 LEU A N 1
ATOM 1028 C CA . LEU A 1 134 ? -0.554 9.250 8.526 1.00 87.44 134 LEU A CA 1
ATOM 1029 C C . LEU A 1 134 ? 0.280 8.503 9.579 1.00 87.44 134 LEU A C 1
ATOM 1031 O O . LEU A 1 134 ? -0.134 8.362 10.730 1.00 87.44 134 LEU A O 1
ATOM 1035 N N . LEU A 1 135 ? 1.438 7.972 9.181 1.00 88.75 135 LEU A N 1
ATOM 1036 C CA . LEU A 1 135 ? 2.263 7.063 9.985 1.00 88.75 135 LEU A CA 1
ATOM 1037 C C . LEU A 1 135 ? 3.607 7.680 10.400 1.00 88.75 135 LEU A C 1
ATOM 1039 O O . LEU A 1 135 ? 4.556 6.943 10.681 1.00 88.75 135 LEU A O 1
ATOM 1043 N N . THR A 1 136 ? 3.678 9.009 10.485 1.00 86.56 136 THR A N 1
ATOM 1044 C CA . THR A 1 136 ? 4.889 9.763 10.850 1.00 86.56 136 THR A CA 1
ATOM 1045 C C . THR A 1 136 ? 5.414 9.410 12.244 1.00 86.56 136 THR A C 1
ATOM 1047 O O . THR A 1 136 ? 4.662 8.929 13.093 1.00 86.56 136 THR A O 1
ATOM 1050 N N . GLN A 1 137 ? 6.698 9.624 12.522 1.00 81.19 137 GLN A N 1
ATOM 1051 C CA . GLN A 1 137 ? 7.252 9.465 13.870 1.00 81.19 137 GLN A CA 1
ATOM 1052 C C . GLN A 1 137 ? 6.505 10.337 14.885 1.00 81.19 137 GLN A C 1
ATOM 1054 O O . GLN A 1 137 ? 6.132 11.472 14.604 1.00 81.19 137 GLN A O 1
ATOM 1059 N N . ARG A 1 138 ? 6.288 9.793 16.089 1.00 75.81 138 ARG A N 1
ATOM 1060 C CA . ARG A 1 138 ? 5.631 10.543 17.164 1.00 75.81 138 ARG A CA 1
ATOM 1061 C C . ARG A 1 138 ? 6.536 11.696 17.580 1.00 75.81 138 ARG A C 1
ATOM 1063 O O . ARG A 1 138 ? 7.664 11.455 18.003 1.00 75.81 138 ARG A O 1
ATOM 1070 N N . THR A 1 139 ? 6.024 12.911 17.485 1.00 74.75 139 THR A N 1
ATOM 1071 C CA . THR A 1 139 ? 6.686 14.127 17.952 1.00 74.75 139 THR A CA 1
ATOM 1072 C C . THR A 1 139 ? 5.932 14.708 19.143 1.00 74.75 139 THR A C 1
ATOM 1074 O O . THR A 1 139 ? 4.704 14.612 19.233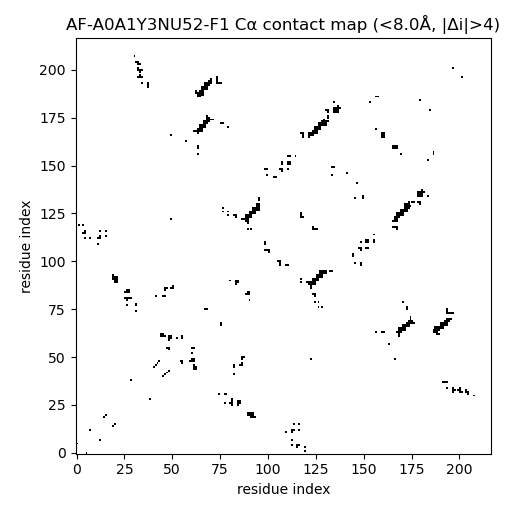 1.00 74.75 139 THR A O 1
ATOM 1077 N N . ASP A 1 140 ? 6.668 15.300 20.082 1.00 63.53 140 ASP A N 1
ATOM 1078 C CA . ASP A 1 140 ? 6.071 16.016 21.208 1.00 63.53 140 ASP A CA 1
ATOM 1079 C C . ASP A 1 140 ? 5.308 17.237 20.666 1.00 63.53 140 ASP A C 1
ATOM 1081 O O . ASP A 1 140 ? 5.900 18.148 20.090 1.00 63.53 140 ASP A O 1
ATOM 1085 N N . GLY A 1 141 ? 3.976 17.214 20.785 1.00 68.19 141 GLY A N 1
ATOM 1086 C CA . GLY A 1 141 ? 3.068 18.210 20.197 1.00 68.19 141 GLY A CA 1
ATOM 1087 C C . GLY A 1 141 ? 2.120 17.670 19.118 1.00 68.19 141 GLY A C 1
ATOM 1088 O O . GLY A 1 141 ? 1.290 18.424 18.609 1.00 68.19 141 GLY A O 1
ATOM 1089 N N . GLU A 1 142 ? 2.195 16.379 18.774 1.00 74.38 142 GLU A N 1
ATOM 1090 C CA . GLU A 1 142 ? 1.231 15.745 17.869 1.00 74.38 142 GLU A CA 1
ATOM 1091 C C . GLU A 1 142 ? -0.196 15.787 18.453 1.00 74.38 142 GLU A C 1
ATOM 1093 O O . GLU A 1 142 ? -0.429 15.454 19.617 1.00 74.38 142 GLU A O 1
ATOM 1098 N N . ASN A 1 143 ? -1.170 16.175 17.626 1.00 79.88 143 ASN A N 1
ATOM 1099 C CA . ASN A 1 143 ? -2.579 16.208 18.012 1.00 79.88 143 ASN A CA 1
ATOM 1100 C C . ASN A 1 143 ? -3.059 14.802 18.429 1.00 79.88 143 ASN A C 1
ATOM 1102 O O . ASN A 1 143 ? -2.897 13.837 17.675 1.00 79.88 143 ASN A O 1
ATOM 1106 N N . GLU A 1 144 ? -3.703 14.683 19.597 1.00 82.00 144 G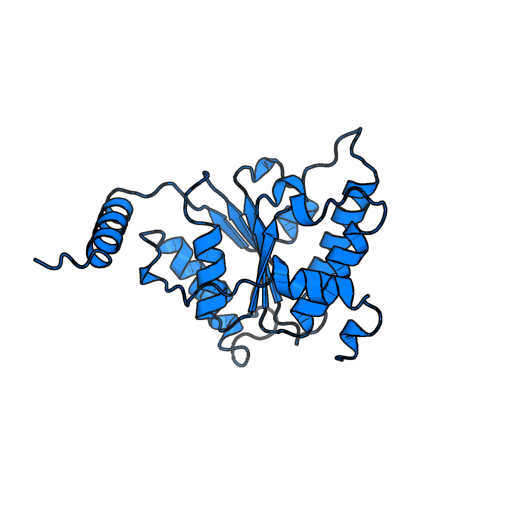LU A N 1
ATOM 1107 C CA . GLU A 1 144 ? -4.256 13.411 20.082 1.00 82.00 144 GLU A CA 1
ATOM 1108 C C . GLU A 1 144 ? -5.166 12.726 19.056 1.00 82.00 144 GLU A C 1
ATOM 1110 O O . GLU A 1 144 ? -5.158 11.498 18.960 1.00 82.00 144 GLU A O 1
ATOM 1115 N N . ALA A 1 145 ? -5.924 13.498 18.271 1.00 81.31 145 ALA A N 1
ATOM 1116 C CA . ALA A 1 145 ? -6.798 12.957 17.234 1.00 81.31 145 ALA A CA 1
ATOM 1117 C C . ALA A 1 145 ? -6.007 12.161 16.179 1.00 81.31 145 ALA A C 1
ATOM 1119 O O . ALA A 1 145 ? -6.362 11.020 15.880 1.00 81.31 145 ALA A O 1
ATOM 1120 N N . ASN A 1 146 ? -4.887 12.704 15.688 1.00 81.44 146 ASN A N 1
ATOM 1121 C CA . ASN A 1 146 ? -4.015 12.010 14.732 1.00 81.44 146 ASN A CA 1
ATOM 1122 C C . ASN A 1 146 ? -3.430 10.737 15.346 1.00 81.44 146 ASN A C 1
ATOM 1124 O O . ASN A 1 146 ? -3.424 9.678 14.714 1.00 81.44 146 ASN A O 1
ATOM 1128 N N . ARG A 1 147 ? -3.025 10.803 16.619 1.00 84.62 147 ARG A N 1
ATOM 1129 C CA . ARG A 1 147 ? -2.471 9.653 17.339 1.00 84.62 147 ARG A CA 1
ATOM 1130 C C . ARG A 1 147 ? -3.476 8.506 17.465 1.00 84.62 147 ARG A C 1
ATOM 1132 O O . ARG A 1 147 ? -3.085 7.339 17.345 1.00 84.62 147 ARG A O 1
ATOM 1139 N N . ARG A 1 148 ? -4.758 8.808 17.692 1.00 87.31 148 ARG A N 1
ATOM 1140 C CA . ARG A 1 148 ? -5.818 7.789 17.753 1.00 87.31 148 ARG A CA 1
ATOM 1141 C C . ARG A 1 148 ? -6.124 7.198 16.380 1.00 87.31 148 ARG A C 1
ATOM 1143 O O . ARG A 1 148 ? -6.151 5.976 16.269 1.00 87.31 148 ARG A O 1
ATOM 1150 N N . ILE A 1 149 ? -6.228 8.022 15.332 1.00 88.19 149 ILE A N 1
ATOM 1151 C CA . ILE A 1 149 ? -6.427 7.553 13.945 1.00 88.19 149 ILE A CA 1
ATOM 1152 C C . ILE A 1 149 ? -5.291 6.616 13.526 1.00 88.19 149 ILE A C 1
ATOM 1154 O O . ILE A 1 149 ? -5.540 5.515 13.041 1.00 88.19 149 ILE A O 1
ATOM 1158 N N . LYS A 1 150 ? -4.039 7.012 13.775 1.00 88.50 150 LYS A N 1
ATOM 1159 C CA . LYS A 1 150 ? -2.859 6.185 13.513 1.00 88.50 150 LYS A CA 1
ATOM 1160 C C . LYS A 1 150 ? -2.916 4.857 14.264 1.00 88.50 150 LYS A C 1
ATOM 1162 O O . LYS A 1 150 ? -2.608 3.810 13.700 1.00 88.50 150 LYS A O 1
ATOM 1167 N N . THR A 1 151 ? -3.309 4.889 15.535 1.00 89.69 151 THR A N 1
ATOM 1168 C CA . THR A 1 151 ? -3.435 3.674 16.350 1.00 89.69 151 THR A CA 1
ATOM 1169 C C . THR A 1 151 ? -4.509 2.745 15.783 1.00 89.69 151 THR A C 1
ATOM 1171 O O . THR A 1 151 ? -4.227 1.569 15.571 1.00 89.69 151 THR A O 1
ATOM 1174 N N . GLU A 1 152 ? -5.694 3.266 15.462 1.00 90.88 152 GLU A N 1
ATOM 1175 C CA . GLU A 1 152 ? -6.782 2.497 14.847 1.00 90.88 152 GLU A CA 1
ATOM 1176 C C . GLU A 1 152 ? -6.368 1.923 13.483 1.00 90.88 152 GLU A C 1
ATOM 1178 O O . GLU A 1 152 ? -6.608 0.750 13.214 1.00 90.88 152 GLU A O 1
ATOM 1183 N N . PHE A 1 153 ? -5.665 2.694 12.648 1.00 91.69 153 PHE A N 1
ATOM 1184 C CA . PHE A 1 153 ? -5.155 2.214 11.362 1.00 91.69 153 PHE A CA 1
ATOM 1185 C C . PHE A 1 153 ? -4.206 1.028 11.525 1.00 91.69 153 PHE A C 1
ATOM 1187 O O . PHE A 1 153 ? -4.335 0.027 10.825 1.00 91.69 153 PHE A O 1
ATOM 1194 N N . LEU A 1 154 ? -3.274 1.105 12.478 1.00 90.31 154 LEU A N 1
ATOM 1195 C CA . LEU A 1 154 ? -2.348 0.011 12.761 1.00 90.31 154 LEU A CA 1
ATOM 1196 C C . LEU A 1 154 ? -3.068 -1.225 13.323 1.00 90.31 154 LEU A C 1
ATOM 1198 O O . LEU A 1 154 ? -2.699 -2.342 12.964 1.00 90.31 154 LEU A O 1
ATOM 1202 N N . VAL A 1 155 ? -4.106 -1.034 14.145 1.00 90.94 155 VAL A N 1
ATOM 1203 C CA . VAL A 1 155 ? -4.961 -2.122 14.649 1.00 90.94 155 VAL A CA 1
ATOM 1204 C C . VAL A 1 155 ? -5.715 -2.801 13.503 1.00 90.94 155 VAL A C 1
ATOM 1206 O O . VAL A 1 155 ? -5.680 -4.027 13.395 1.00 90.94 155 VAL A O 1
ATOM 1209 N N . GLN A 1 156 ? -6.347 -2.035 12.607 1.00 90.56 156 GLN A N 1
ATOM 1210 C CA . GLN A 1 156 ? -7.039 -2.604 11.447 1.00 90.56 156 GLN A CA 1
ATOM 1211 C C . GLN A 1 156 ? -6.077 -3.291 10.476 1.00 90.56 156 GLN A C 1
ATOM 1213 O O . GLN A 1 156 ? -6.402 -4.356 9.950 1.00 90.56 156 GLN A O 1
ATOM 1218 N N . PHE A 1 157 ? -4.883 -2.731 10.276 1.00 89.94 157 PHE A N 1
ATOM 1219 C CA . PHE A 1 157 ? -3.845 -3.329 9.443 1.00 89.94 157 PHE A CA 1
ATOM 1220 C C . PHE A 1 157 ? -3.357 -4.669 10.022 1.00 89.94 157 PHE A C 1
ATOM 1222 O O . PHE A 1 157 ? -3.265 -5.654 9.292 1.00 89.94 157 PHE A O 1
ATOM 1229 N N . ASP A 1 158 ? -3.123 -4.765 11.334 1.00 84.44 158 ASP A N 1
ATOM 1230 C CA . ASP A 1 158 ? -2.774 -6.044 11.972 1.00 84.44 158 ASP A CA 1
ATOM 1231 C C . ASP A 1 158 ? -3.916 -7.066 11.880 1.00 84.44 158 ASP A C 1
ATOM 1233 O O . ASP A 1 158 ? -3.676 -8.259 11.658 1.00 84.44 158 ASP A O 1
ATOM 1237 N N . GLY A 1 159 ? -5.154 -6.576 11.992 1.00 78.25 159 GLY A N 1
ATOM 1238 C CA . GLY A 1 159 ? -6.380 -7.343 11.805 1.00 78.25 159 GLY A CA 1
ATOM 1239 C C . GLY A 1 159 ? -6.664 -7.745 10.355 1.00 78.25 159 GLY A C 1
ATOM 1240 O O . GLY A 1 159 ? -7.578 -8.528 10.123 1.00 78.25 159 GLY A O 1
ATOM 1241 N N . CYS A 1 160 ? -5.914 -7.254 9.364 1.00 67.81 160 CYS A N 1
ATOM 1242 C CA . CYS A 1 160 ? -5.977 -7.806 8.012 1.00 67.81 160 CYS A CA 1
ATOM 1243 C C . CYS A 1 160 ? -5.292 -9.168 8.025 1.00 67.81 160 CYS A C 1
ATOM 1245 O O . CYS A 1 160 ? -4.102 -9.257 8.324 1.00 67.81 160 CYS A O 1
ATOM 1247 N N . GLY A 1 161 ? -6.011 -10.251 7.735 1.00 56.16 161 GLY A N 1
ATOM 1248 C CA . GLY A 1 161 ? -5.415 -11.590 7.713 1.00 56.16 161 GLY A CA 1
ATOM 1249 C C . GLY A 1 161 ? -5.181 -12.195 9.101 1.00 56.16 161 GLY A C 1
ATOM 1250 O O . GLY A 1 161 ? -4.234 -12.965 9.268 1.00 56.16 161 GLY A O 1
ATOM 1251 N N . THR A 1 162 ? -5.943 -11.793 10.126 1.00 61.34 162 THR A N 1
ATOM 1252 C CA . THR A 1 162 ? -6.160 -12.635 11.324 1.00 61.34 162 THR A CA 1
ATOM 1253 C C . THR A 1 162 ? -7.042 -13.830 10.982 1.00 61.34 162 THR A C 1
ATOM 1255 O O . THR A 1 162 ? -6.802 -14.926 11.478 1.00 61.34 162 THR A O 1
ATOM 1258 N N . ASN A 1 163 ? -7.989 -13.642 10.064 1.00 65.06 163 ASN A N 1
ATOM 1259 C CA . ASN A 1 163 ? -8.676 -14.737 9.397 1.00 65.06 163 ASN A CA 1
ATOM 1260 C C . ASN A 1 163 ? -7.870 -15.147 8.163 1.00 65.06 163 ASN A C 1
ATOM 1262 O O . ASN A 1 163 ? -7.501 -14.294 7.358 1.00 65.06 163 ASN A O 1
ATOM 1266 N N . ALA A 1 164 ? -7.617 -16.446 7.992 1.00 61.88 164 ALA A N 1
ATOM 1267 C CA . ALA A 1 164 ? -6.893 -16.970 6.828 1.00 61.88 164 ALA A CA 1
ATOM 1268 C C . ALA A 1 164 ? -7.588 -16.648 5.488 1.00 61.88 164 ALA A C 1
ATOM 1270 O O . ALA A 1 164 ? -6.954 -16.692 4.438 1.00 61.88 164 ALA A O 1
ATOM 1271 N N . GLU A 1 165 ? -8.876 -16.305 5.537 1.00 67.75 165 GLU A N 1
ATOM 1272 C CA . GLU A 1 165 ? -9.697 -15.948 4.380 1.00 67.75 165 GLU A CA 1
ATOM 1273 C C . GLU A 1 165 ? -9.584 -14.475 3.965 1.00 67.75 165 GLU A C 1
ATOM 1275 O O . GLU A 1 165 ? -10.005 -14.128 2.862 1.00 67.75 165 GLU A O 1
ATOM 1280 N N . ASP A 1 166 ? -9.017 -13.602 4.808 1.00 78.31 166 ASP A N 1
ATOM 1281 C CA . ASP A 1 166 ? -8.941 -12.172 4.506 1.00 78.31 166 ASP A CA 1
ATOM 1282 C C . ASP A 1 166 ? -7.929 -11.897 3.386 1.00 78.31 166 ASP A C 1
ATOM 1284 O O . ASP A 1 166 ? -6.712 -11.919 3.583 1.00 78.31 166 ASP A O 1
ATOM 1288 N N . ARG A 1 167 ? -8.449 -11.565 2.200 1.00 85.62 167 ARG A N 1
ATOM 1289 C CA . ARG A 1 167 ? -7.664 -11.232 1.001 1.00 85.62 167 ARG A CA 1
ATOM 1290 C C . ARG A 1 167 ? -7.585 -9.723 0.788 1.00 85.62 167 ARG A C 1
ATOM 1292 O O . ARG A 1 167 ? -8.105 -9.194 -0.195 1.00 85.62 167 ARG A O 1
ATOM 1299 N N . ILE A 1 168 ? -6.954 -9.036 1.738 1.00 91.50 168 ILE A N 1
ATOM 1300 C CA . ILE A 1 168 ? -6.726 -7.586 1.683 1.00 91.50 168 ILE A CA 1
ATOM 1301 C C . ILE A 1 168 ? -5.229 -7.302 1.636 1.00 91.50 168 ILE A C 1
ATOM 1303 O O . ILE A 1 168 ? -4.480 -7.729 2.515 1.00 91.50 168 ILE A O 1
ATOM 1307 N N . LEU A 1 169 ? -4.815 -6.536 0.631 1.00 92.94 169 LEU A N 1
ATOM 1308 C CA . LEU A 1 169 ? -3.466 -5.999 0.510 1.00 92.94 169 LEU A CA 1
ATOM 1309 C C . LEU A 1 169 ? -3.481 -4.503 0.824 1.00 92.94 169 LEU A C 1
ATOM 1311 O O . LEU A 1 169 ? -4.157 -3.732 0.145 1.00 92.94 169 LEU A O 1
ATOM 1315 N N . LEU A 1 170 ? -2.683 -4.081 1.801 1.00 95.12 170 LEU A N 1
ATOM 1316 C CA . LEU A 1 170 ? -2.412 -2.669 2.037 1.00 95.12 170 LEU A CA 1
ATOM 1317 C C . LEU A 1 170 ? -1.160 -2.239 1.265 1.00 95.12 170 LEU A C 1
ATOM 1319 O O . LEU A 1 170 ? -0.079 -2.800 1.460 1.00 95.12 170 LEU A O 1
ATOM 1323 N N . ILE A 1 171 ? -1.284 -1.217 0.426 1.00 96.06 171 ILE A N 1
ATOM 1324 C CA . ILE A 1 171 ? -0.167 -0.583 -0.270 1.00 96.06 171 ILE A CA 1
ATOM 1325 C C . ILE A 1 171 ? 0.011 0.827 0.285 1.00 96.06 171 ILE A C 1
ATOM 1327 O O . ILE A 1 171 ? -0.870 1.665 0.143 1.00 96.06 171 ILE A O 1
ATOM 1331 N N . GLY A 1 172 ? 1.154 1.102 0.904 1.00 96.06 172 GLY A N 1
ATOM 1332 C CA . GLY A 1 172 ? 1.549 2.463 1.261 1.00 96.06 172 GLY A CA 1
ATOM 1333 C C . GLY A 1 172 ? 2.448 3.054 0.184 1.00 96.06 172 GLY A C 1
ATOM 1334 O O . GLY A 1 172 ? 3.386 2.384 -0.253 1.00 96.06 172 GLY A O 1
ATOM 1335 N N . ALA A 1 173 ? 2.210 4.297 -0.221 1.00 96.00 173 ALA A N 1
ATOM 1336 C CA . ALA A 1 173 ? 3.118 5.056 -1.071 1.00 96.00 173 ALA A CA 1
ATOM 1337 C C . ALA A 1 173 ? 3.684 6.262 -0.315 1.00 96.00 173 ALA A C 1
ATOM 1339 O O . ALA A 1 173 ? 2.972 6.948 0.411 1.00 96.00 173 ALA A O 1
ATOM 1340 N N . THR A 1 174 ? 4.985 6.507 -0.468 1.00 95.25 174 THR A N 1
ATOM 1341 C CA . THR A 1 174 ? 5.656 7.646 0.170 1.00 95.25 174 THR A CA 1
ATOM 1342 C C . THR A 1 174 ? 6.823 8.161 -0.666 1.00 95.25 174 THR A C 1
ATOM 1344 O O . THR A 1 174 ? 7.477 7.411 -1.398 1.00 95.25 174 THR A O 1
ATOM 1347 N N . ASN A 1 175 ? 7.120 9.450 -0.524 1.00 95.19 175 ASN A N 1
ATOM 1348 C CA . ASN A 1 175 ? 8.368 10.044 -1.003 1.00 95.19 175 ASN A CA 1
ATOM 1349 C C . ASN A 1 175 ? 9.421 10.154 0.117 1.00 95.19 175 ASN A C 1
ATOM 1351 O O . ASN A 1 175 ? 10.588 10.420 -0.163 1.00 95.19 175 ASN A O 1
ATOM 1355 N N . ARG A 1 176 ? 9.021 9.934 1.376 1.00 92.94 176 ARG A N 1
ATOM 1356 C CA . ARG A 1 176 ? 9.813 10.171 2.588 1.00 92.94 176 ARG A CA 1
ATOM 1357 C C . ARG A 1 176 ? 9.794 8.946 3.512 1.00 92.94 176 ARG A C 1
ATOM 1359 O O . ARG A 1 176 ? 9.308 9.010 4.638 1.00 92.94 176 ARG A O 1
ATOM 1366 N N . PRO A 1 177 ? 10.373 7.807 3.089 1.00 92.25 177 PRO A N 1
ATOM 1367 C CA . PRO A 1 177 ? 10.335 6.572 3.877 1.00 92.25 177 PRO A CA 1
ATOM 1368 C C . PRO A 1 177 ? 11.012 6.684 5.254 1.00 92.25 177 PRO A C 1
ATOM 1370 O O . PRO A 1 177 ? 10.735 5.862 6.124 1.00 92.25 177 PRO A O 1
ATOM 1373 N N . GLY A 1 178 ? 11.895 7.672 5.455 1.00 91.12 178 GLY A N 1
ATOM 1374 C CA . GLY A 1 178 ? 12.539 7.941 6.744 1.00 91.12 178 GLY A CA 1
ATOM 1375 C C . GLY A 1 178 ? 11.615 8.569 7.795 1.00 91.12 178 GLY A C 1
ATOM 1376 O O . GLY A 1 178 ? 11.888 8.431 8.985 1.00 91.12 178 GLY A O 1
ATOM 1377 N N . GLU A 1 179 ? 10.518 9.210 7.378 1.00 91.00 179 GLU A N 1
ATOM 1378 C CA . GLU A 1 179 ? 9.551 9.835 8.292 1.00 91.00 179 GLU A CA 1
ATOM 1379 C C . GLU A 1 179 ? 8.562 8.816 8.879 1.00 91.00 179 GLU A C 1
ATOM 1381 O O . GLU A 1 179 ? 7.975 9.064 9.927 1.00 91.00 179 GLU A O 1
ATOM 1386 N N . ILE A 1 180 ? 8.414 7.641 8.258 1.00 91.50 180 ILE A N 1
ATOM 1387 C CA . ILE A 1 180 ? 7.523 6.582 8.746 1.00 91.50 180 ILE A CA 1
ATOM 1388 C C . ILE A 1 180 ? 8.083 5.980 10.038 1.00 91.50 180 ILE A C 1
ATOM 1390 O O . ILE A 1 180 ? 9.249 5.573 10.110 1.00 91.50 180 ILE A O 1
ATOM 1394 N N . ASP A 1 181 ? 7.226 5.848 11.050 1.00 89.75 181 ASP A N 1
ATOM 1395 C CA . ASP A 1 181 ? 7.614 5.247 12.318 1.00 89.75 181 ASP A CA 1
ATOM 1396 C C . ASP A 1 181 ? 8.026 3.767 12.186 1.00 89.75 181 ASP A C 1
ATOM 1398 O O . ASP A 1 181 ? 7.704 3.044 11.235 1.00 89.75 181 ASP A O 1
ATOM 1402 N N . GLU A 1 182 ? 8.794 3.282 13.159 1.00 88.62 182 GLU A N 1
ATOM 1403 C CA . GLU A 1 182 ? 9.291 1.908 13.124 1.00 88.62 182 GLU A CA 1
ATOM 1404 C C . GLU A 1 182 ? 8.163 0.868 13.177 1.00 88.62 182 GLU A C 1
ATOM 1406 O O . GLU A 1 182 ? 8.232 -0.157 12.493 1.00 88.62 182 GLU A O 1
ATOM 1411 N N . ALA A 1 183 ? 7.098 1.143 13.933 1.00 87.19 183 ALA A N 1
ATOM 1412 C CA . ALA A 1 183 ? 5.982 0.224 14.120 1.00 87.19 183 ALA A CA 1
ATOM 1413 C C . ALA A 1 183 ? 5.205 -0.030 12.814 1.00 87.19 183 ALA A C 1
ATOM 1415 O O . ALA A 1 183 ? 4.847 -1.174 12.521 1.00 87.19 183 ALA A O 1
ATOM 1416 N N . ALA A 1 184 ? 4.956 1.002 12.012 1.00 88.62 184 ALA A N 1
ATOM 1417 C CA . ALA A 1 184 ? 4.360 0.913 10.685 1.00 88.62 184 ALA A CA 1
ATOM 1418 C C . ALA A 1 184 ? 5.325 0.261 9.694 1.00 88.62 184 ALA A C 1
ATOM 1420 O O . ALA A 1 184 ? 4.965 -0.689 8.993 1.00 88.62 184 ALA A O 1
ATOM 1421 N N . ARG A 1 185 ? 6.589 0.698 9.687 1.00 90.00 185 ARG A N 1
ATOM 1422 C CA . ARG A 1 185 ? 7.639 0.170 8.801 1.00 90.00 185 ARG A CA 1
ATOM 1423 C C . ARG A 1 185 ? 7.873 -1.335 8.979 1.00 90.00 185 ARG A C 1
ATOM 1425 O O . ARG A 1 185 ? 8.298 -2.001 8.031 1.00 90.00 185 ARG A O 1
ATOM 1432 N N . ARG A 1 186 ? 7.597 -1.892 10.162 1.00 90.00 186 ARG A N 1
ATOM 1433 C CA . ARG A 1 186 ? 7.670 -3.338 10.442 1.00 90.00 186 ARG A CA 1
ATOM 1434 C C . ARG A 1 186 ? 6.482 -4.128 9.880 1.00 90.00 186 ARG A C 1
ATOM 1436 O O . ARG A 1 186 ? 6.647 -5.299 9.544 1.00 90.00 186 ARG A O 1
ATOM 1443 N N . ARG A 1 187 ? 5.307 -3.500 9.751 1.00 90.06 187 ARG A N 1
ATOM 1444 C CA . ARG A 1 187 ? 4.092 -4.113 9.181 1.00 90.06 187 ARG A CA 1
ATOM 1445 C C . ARG A 1 187 ? 4.144 -4.188 7.656 1.00 90.06 187 ARG A C 1
ATOM 1447 O O . ARG A 1 187 ? 3.704 -5.178 7.072 1.00 90.06 187 ARG A O 1
ATOM 1454 N N . PHE A 1 188 ? 4.787 -3.216 7.011 1.00 92.50 188 PHE A N 1
ATOM 1455 C CA . PHE A 1 188 ? 5.159 -3.300 5.597 1.00 92.50 188 PHE A CA 1
ATOM 1456 C C . PHE A 1 188 ? 6.346 -4.249 5.394 1.00 92.50 188 PHE A C 1
ATOM 1458 O O . PHE A 1 188 ? 7.509 -3.838 5.324 1.00 92.50 188 PHE A O 1
ATOM 1465 N N . ARG A 1 189 ? 6.054 -5.553 5.328 1.00 88.56 189 ARG A N 1
ATOM 1466 C CA . ARG A 1 189 ? 7.075 -6.605 5.183 1.00 88.56 189 ARG A CA 1
ATOM 1467 C C . ARG A 1 189 ? 7.832 -6.505 3.862 1.00 88.56 189 ARG A C 1
ATOM 1469 O O . ARG A 1 189 ? 9.031 -6.772 3.835 1.00 88.56 189 ARG A O 1
ATOM 1476 N N . LYS A 1 190 ? 7.148 -6.122 2.782 1.00 91.38 190 LYS A N 1
ATOM 1477 C CA . LYS A 1 190 ? 7.765 -5.872 1.476 1.00 91.38 190 LYS A CA 1
ATOM 1478 C C . LYS A 1 190 ? 7.892 -4.371 1.254 1.00 91.38 190 LYS A C 1
ATOM 1480 O O . LYS A 1 190 ? 6.940 -3.625 1.466 1.00 91.38 190 LYS A O 1
ATOM 1485 N N . LYS A 1 191 ? 9.084 -3.942 0.845 1.00 94.44 191 LYS A N 1
ATOM 1486 C CA . LYS A 1 191 ? 9.430 -2.544 0.580 1.00 94.44 191 LYS A CA 1
ATOM 1487 C C . LYS A 1 191 ? 10.106 -2.497 -0.779 1.00 94.44 191 LYS A C 1
ATOM 1489 O O . LYS A 1 191 ? 11.090 -3.204 -0.977 1.00 94.44 191 LYS A O 1
ATOM 1494 N N . LEU A 1 192 ? 9.566 -1.712 -1.700 1.00 95.25 192 LEU A N 1
ATOM 1495 C CA . LEU A 1 192 ? 10.076 -1.591 -3.059 1.00 95.25 192 LEU A CA 1
ATOM 1496 C C . LEU A 1 192 ? 10.446 -0.145 -3.344 1.00 95.25 192 LEU A C 1
ATOM 1498 O O . LEU A 1 192 ? 9.618 0.760 -3.224 1.00 95.25 192 LEU A O 1
ATOM 1502 N N . TYR A 1 193 ? 11.703 0.040 -3.735 1.00 95.31 193 TYR A N 1
ATOM 1503 C CA . TYR A 1 193 ? 12.193 1.313 -4.225 1.00 95.31 193 TYR A CA 1
ATOM 1504 C C . TYR A 1 193 ? 11.776 1.505 -5.683 1.00 95.31 193 TYR A C 1
ATOM 1506 O O . TYR A 1 193 ? 12.044 0.647 -6.523 1.00 95.31 193 TYR A O 1
ATOM 1514 N N . ILE A 1 194 ? 11.142 2.637 -5.977 1.00 95.75 194 ILE A N 1
ATOM 1515 C CA . ILE A 1 194 ? 10.695 3.034 -7.310 1.00 95.75 194 ILE A CA 1
ATOM 1516 C C . ILE A 1 194 ? 11.556 4.227 -7.766 1.00 95.75 194 ILE A C 1
ATOM 1518 O O . ILE A 1 194 ? 11.248 5.371 -7.405 1.00 95.75 194 ILE A O 1
ATOM 1522 N N . PRO A 1 195 ? 12.662 3.976 -8.496 1.00 95.00 195 PRO A N 1
ATOM 1523 C CA . PRO A 1 195 ? 13.593 5.012 -8.938 1.00 95.00 195 PRO A CA 1
ATOM 1524 C C . PRO A 1 195 ? 13.012 5.906 -10.040 1.00 95.00 195 PRO A C 1
ATOM 1526 O O . PRO A 1 195 ? 11.938 5.655 -10.587 1.00 95.00 195 PRO A O 1
ATOM 1529 N N . LEU A 1 196 ? 13.771 6.945 -10.396 1.00 94.38 196 LEU A N 1
ATOM 1530 C CA . LEU A 1 196 ? 13.562 7.684 -11.641 1.00 94.38 196 LEU A CA 1
ATOM 1531 C C . LEU A 1 196 ? 13.756 6.758 -12.858 1.00 94.38 196 LEU A C 1
ATOM 1533 O O . LEU A 1 196 ? 14.581 5.843 -12.796 1.00 94.38 196 LEU A O 1
ATOM 1537 N N . PRO A 1 197 ? 13.037 6.995 -13.970 1.00 92.62 197 PRO A N 1
ATOM 1538 C CA . PRO A 1 197 ? 13.149 6.165 -15.162 1.00 92.62 197 PRO A CA 1
ATOM 1539 C C . PRO A 1 197 ? 14.525 6.313 -15.824 1.00 92.62 197 PRO A C 1
ATOM 1541 O O . PRO A 1 197 ? 14.996 7.426 -16.094 1.00 92.62 197 PRO A O 1
ATOM 1544 N N . ASP A 1 198 ? 15.144 5.176 -16.137 1.00 92.62 198 ASP A N 1
A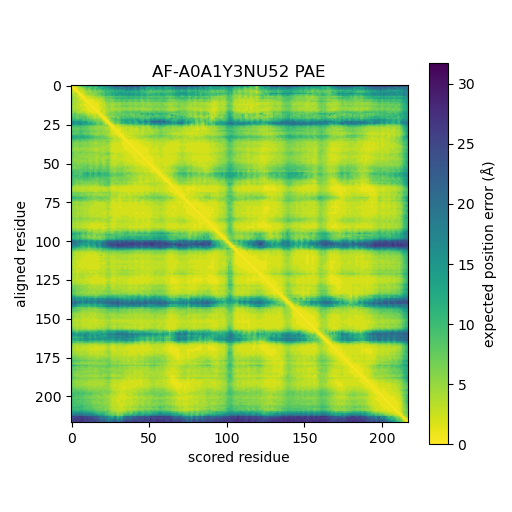TOM 1545 C CA . ASP A 1 198 ? 16.350 5.111 -16.959 1.00 92.62 198 ASP A CA 1
ATOM 1546 C C . ASP A 1 198 ? 16.050 5.439 -18.435 1.00 92.62 198 ASP A C 1
ATOM 1548 O O . ASP A 1 198 ? 14.922 5.757 -18.820 1.00 92.62 198 ASP A O 1
ATOM 1552 N N . GLU A 1 199 ? 17.076 5.426 -19.283 1.00 94.25 199 GLU A N 1
ATOM 1553 C CA . GLU A 1 199 ? 16.918 5.749 -20.703 1.00 94.25 199 GLU A CA 1
ATOM 1554 C C . GLU A 1 199 ? 15.939 4.810 -21.423 1.00 94.25 199 GLU A C 1
ATOM 1556 O O . GLU A 1 199 ? 15.087 5.277 -22.187 1.00 94.25 199 GLU A O 1
ATOM 1561 N N . GLY A 1 200 ? 16.005 3.508 -21.133 1.00 92.56 200 GLY A N 1
ATOM 1562 C CA . GLY A 1 200 ? 15.118 2.505 -21.719 1.00 92.56 200 GLY A CA 1
ATOM 1563 C C . GLY A 1 200 ? 13.658 2.716 -21.315 1.00 92.56 200 GLY A C 1
ATOM 1564 O O . GLY A 1 200 ? 12.762 2.692 -22.166 1.00 92.56 200 GLY A O 1
ATOM 1565 N N . ALA A 1 201 ? 13.414 3.006 -20.037 1.00 92.00 201 ALA A N 1
ATOM 1566 C CA . ALA A 1 201 ? 12.101 3.327 -19.500 1.00 92.00 201 ALA A CA 1
ATOM 1567 C C . ALA A 1 201 ? 11.551 4.625 -20.106 1.00 92.00 201 ALA A C 1
ATOM 1569 O O . ALA A 1 201 ? 10.402 4.654 -20.541 1.00 92.00 201 ALA A O 1
ATOM 1570 N N . ARG A 1 202 ? 12.367 5.683 -20.227 1.00 93.44 202 ARG A N 1
ATOM 1571 C CA . ARG A 1 202 ? 11.947 6.943 -20.871 1.00 93.44 202 ARG A CA 1
ATOM 1572 C C . ARG A 1 202 ? 11.572 6.740 -22.338 1.00 93.44 202 ARG A C 1
ATOM 1574 O O . ARG A 1 202 ? 10.532 7.233 -22.770 1.00 93.44 202 ARG A O 1
ATOM 1581 N N . LYS A 1 203 ? 12.376 5.985 -23.096 1.00 93.19 203 LYS A N 1
ATOM 1582 C CA . LYS A 1 203 ? 12.075 5.647 -24.495 1.00 93.19 203 LYS A CA 1
ATOM 1583 C C . LYS A 1 203 ? 10.757 4.879 -24.607 1.00 93.19 203 LYS A C 1
ATOM 1585 O O . LYS A 1 203 ? 9.923 5.217 -25.442 1.00 93.19 203 LYS A O 1
ATOM 1590 N N . SER A 1 204 ? 10.560 3.881 -23.749 1.00 90.06 204 SER A N 1
ATOM 1591 C CA . SER A 1 204 ? 9.340 3.066 -23.728 1.00 90.06 204 SER A CA 1
ATOM 1592 C C . SER A 1 204 ? 8.106 3.898 -23.374 1.00 90.06 204 SER A C 1
ATOM 1594 O O . SER A 1 204 ? 7.082 3.793 -24.044 1.00 90.06 204 SER A O 1
ATOM 1596 N N . LEU A 1 205 ? 8.224 4.791 -22.386 1.00 90.31 205 LEU A N 1
ATOM 1597 C CA . LEU A 1 205 ? 7.163 5.718 -21.995 1.00 90.31 205 LEU A CA 1
ATOM 1598 C C . LEU A 1 205 ? 6.737 6.611 -23.168 1.00 90.31 205 LEU A C 1
ATOM 1600 O O . LEU A 1 205 ? 5.549 6.694 -23.472 1.00 90.31 205 LEU A O 1
ATOM 1604 N N . LEU A 1 206 ? 7.698 7.238 -23.855 1.00 91.56 206 LEU A N 1
ATOM 1605 C CA . LEU A 1 206 ? 7.423 8.084 -25.020 1.00 91.56 206 LEU A CA 1
ATOM 1606 C C . LEU A 1 206 ? 6.735 7.296 -26.138 1.00 91.56 206 LEU A C 1
ATOM 1608 O O . LEU A 1 206 ? 5.719 7.741 -26.664 1.00 91.56 206 LEU A O 1
ATOM 1612 N N . MET A 1 207 ? 7.243 6.105 -26.464 1.00 90.12 207 MET A N 1
ATOM 1613 C CA . MET A 1 207 ? 6.644 5.246 -27.488 1.00 90.12 207 MET A CA 1
ATOM 1614 C C . MET A 1 207 ? 5.204 4.854 -27.139 1.00 90.12 207 MET A C 1
ATOM 1616 O O . MET A 1 207 ? 4.335 4.888 -28.007 1.00 90.12 207 MET A O 1
ATOM 1620 N N . ASN A 1 208 ? 4.928 4.522 -25.878 1.00 87.12 208 ASN A N 1
ATOM 1621 C CA . ASN A 1 208 ? 3.584 4.159 -25.429 1.00 87.12 208 ASN A CA 1
ATOM 1622 C C . ASN A 1 208 ? 2.610 5.344 -25.484 1.00 87.12 208 ASN A C 1
ATOM 1624 O O . ASN A 1 208 ? 1.461 5.166 -25.886 1.00 87.12 208 ASN A O 1
ATOM 1628 N N . LEU A 1 209 ? 3.059 6.551 -25.127 1.00 88.00 209 LEU A N 1
ATOM 1629 C CA . LEU A 1 209 ? 2.242 7.763 -25.231 1.00 88.00 209 LEU A CA 1
ATOM 1630 C C . LEU A 1 209 ? 1.941 8.122 -26.690 1.00 88.00 209 LEU A C 1
ATOM 1632 O O . LEU A 1 209 ? 0.798 8.437 -27.015 1.00 88.00 209 LEU A O 1
ATOM 1636 N N . LEU A 1 210 ? 2.937 8.020 -27.572 1.00 89.94 210 LEU A N 1
ATOM 1637 C CA . LEU A 1 210 ? 2.777 8.297 -29.000 1.00 89.94 210 LEU A CA 1
ATOM 1638 C C . LEU A 1 210 ? 1.856 7.282 -29.687 1.00 89.94 210 LEU A C 1
ATOM 1640 O O . LEU A 1 210 ? 1.041 7.677 -30.507 1.00 89.94 210 LEU A O 1
ATOM 1644 N N . LYS A 1 211 ? 1.907 5.997 -29.313 1.00 86.50 211 LYS A N 1
ATOM 1645 C CA . LYS A 1 211 ? 0.983 4.970 -29.835 1.00 86.50 211 LYS A CA 1
ATOM 1646 C C . LYS A 1 211 ? -0.489 5.269 -29.540 1.00 86.50 211 LYS A C 1
ATOM 1648 O O . LYS A 1 211 ? -1.351 4.868 -30.313 1.00 86.50 211 LYS A O 1
ATOM 1653 N N . LYS A 1 212 ? -0.784 5.937 -28.419 1.00 81.25 212 LYS A N 1
ATOM 1654 C CA . LYS A 1 212 ? -2.155 6.324 -28.043 1.00 81.25 212 LYS A CA 1
ATOM 1655 C C . LYS A 1 212 ? -2.659 7.530 -28.848 1.00 81.25 212 LYS A C 1
ATOM 1657 O O . LYS A 1 212 ? -3.863 7.759 -28.893 1.00 81.25 212 LYS A O 1
ATOM 1662 N N . GLN A 1 213 ? -1.764 8.274 -29.500 1.00 82.31 213 GLN A N 1
ATOM 1663 C CA . GLN A 1 213 ? -2.129 9.340 -30.427 1.00 82.31 213 GLN A CA 1
ATOM 1664 C C . GLN A 1 213 ? -2.413 8.723 -31.801 1.00 82.31 213 GLN A C 1
ATOM 1666 O O . GLN A 1 213 ? -1.503 8.425 -32.573 1.00 82.31 213 GLN A O 1
ATOM 1671 N N . CYS A 1 214 ? -3.693 8.509 -32.109 1.00 62.75 214 CYS A N 1
ATOM 1672 C CA . CYS A 1 214 ? -4.109 8.226 -33.478 1.00 62.75 214 CYS A CA 1
ATOM 1673 C C . CYS A 1 214 ? -3.974 9.516 -34.289 1.00 62.75 214 CYS A C 1
ATOM 1675 O O . CYS A 1 214 ? -4.864 10.364 -34.258 1.00 62.75 214 CYS A O 1
ATOM 1677 N N . ASN A 1 215 ? -2.869 9.669 -35.016 1.00 63.56 215 ASN A N 1
ATOM 1678 C CA . ASN A 1 215 ? -2.810 10.662 -36.080 1.00 63.56 215 ASN A CA 1
ATOM 1679 C C . ASN A 1 215 ? -3.750 10.194 -37.194 1.00 63.56 215 ASN A C 1
ATOM 1681 O O . ASN A 1 215 ? -3.384 9.350 -38.009 1.00 63.56 215 ASN A O 1
ATOM 1685 N N . ILE A 1 216 ? -4.975 10.716 -37.183 1.00 57.75 216 ILE A N 1
ATOM 1686 C CA . ILE A 1 216 ? -5.842 10.718 -38.356 1.00 57.75 216 ILE A CA 1
ATOM 1687 C C . ILE A 1 216 ? -5.225 11.752 -39.300 1.00 57.75 216 ILE A C 1
ATOM 1689 O O . ILE A 1 216 ? -5.428 12.954 -39.128 1.00 57.75 216 ILE A O 1
ATOM 1693 N N . LEU A 1 217 ? -4.388 11.276 -40.216 1.00 48.22 217 LEU A N 1
ATOM 1694 C CA . LEU A 1 217 ? -4.023 11.992 -41.434 1.00 48.22 217 LEU A CA 1
ATOM 1695 C C . LEU A 1 217 ? -4.809 11.383 -42.590 1.00 48.22 217 LEU A C 1
ATOM 1697 O O . LEU A 1 217 ? -4.881 10.134 -42.639 1.00 48.22 217 LEU A O 1
#

Foldseek 3Di:
DPPLCPPADVVLLVCQCVPFWDPDDQAAVLLAFDPVVVVVCCCLQQQCLLQCVVPQADPSHHALEAEEEAAPPLCLVVVLRNSCRSSVATETEDELVVLDDPDAPVSLSSLSSNLSSSQVRPPYEYEYEQCLVLQFDDDDPDDVSSVNSSVSNLVSSVVQCPPSPRNYHYYYYHHCPVRGDPSVVVSNPHYDYRYDDDPRRVVSNVVVVVVVDPPPD

Solvent-accessible surface area (backbone atoms only — not comparable to full-atom values): 12047 Å² total; per-residue (Å²): 130,62,78,82,48,71,90,49,61,65,69,59,53,52,47,44,59,67,73,24,44,62,83,74,76,88,43,50,74,85,78,50,55,59,58,62,70,56,51,51,50,42,42,64,50,40,36,47,18,61,69,37,53,90,76,22,49,80,93,56,31,47,58,54,19,38,32,40,32,33,62,84,92,51,48,63,69,58,51,53,49,23,51,15,47,74,38,72,22,43,39,32,52,40,52,44,70,76,48,62,59,96,50,90,69,51,28,43,51,48,48,54,45,52,55,41,53,42,63,75,48,56,43,18,28,42,34,32,39,51,32,32,81,51,40,39,58,92,53,98,82,64,56,66,68,58,56,48,31,38,49,46,47,53,51,53,56,62,56,46,52,71,49,94,81,50,49,49,34,38,35,36,28,29,70,49,73,85,46,37,23,69,75,59,57,63,58,30,74,43,75,45,81,40,62,79,76,52,73,69,18,48,53,48,42,52,53,56,57,52,69,70,54,77,80,87,122